Protein AF-A0A5H2YAI8-F1 (afdb_monomer)

pLDDT: mean 75.39, std 23.77, range [29.8, 98.19]

Secondary structure (DSSP, 8-state):
----HHHHHHHHHHHS-------SSGGGS--S------S-----TTTT-----HHHHHHHHHHHHHHHHHHGGGGT--TT-HHHHHHHHHHHHHHHHHHHHHHHHHHHHHT-SS-TTTSSSS----HHHHHHHHHHHHHHH-SSHHHHHHHHHTT---HHHHHHHHHHHHHHHHHHHHHHHHHHT----HHHHHHHHHHTTHHHHHHHHHHHHHHT-----S--------

Foldseek 3Di:
DDDDPVVVVVVVVVVPDDDDDPDDDVPPVPPPDDDDDDDDDDDPPVLQAQDFDPVLLVVLVVVLVCLCVPPCVVVVHDPVDVCSVVLCCVVLSSLSSLLSVLVVLLVVVLVPPDCVVPPPPDDDPDVVVVVVVSQNVCSVPPSCRSVQVVCVVVVQDDPQLVVLSVLSVLLSVLVSVQVVCVVVVHDDDPVSVVSNVVSVVSSSVNSNSSVCSSVVHDPDDPDDDPDDDD

Nearest PDB structures (fold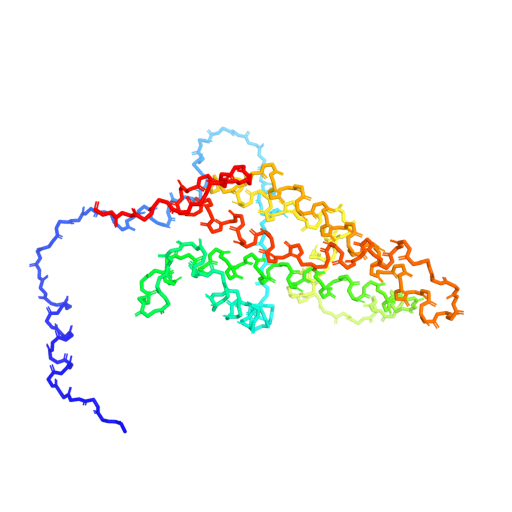seek):
  2ykt-assembly1_A-2  TM=2.648E-01  e=4.110E+00  Homo sapiens
  2h7o-assembly1_A  TM=1.915E-01  e=5.030E+00  Yersinia pseudotuberculosis
  7ux1-assembly1_A  TM=1.751E-01  e=6.156E+00  Escherichia coli K-12

Structure (mmCIF, N/CA/C/O backbone):
data_AF-A0A5H2YAI8-F1
#
_entry.id   AF-A0A5H2YAI8-F1
#
loop_
_atom_site.group_PDB
_atom_site.id
_atom_site.type_symbol
_atom_site.label_atom_id
_atom_site.label_alt_id
_atom_site.label_comp_id
_atom_site.label_asym_id
_atom_site.label_entity_id
_atom_site.label_seq_id
_atom_site.pdbx_PDB_ins_code
_atom_site.Cartn_x
_atom_site.Cartn_y
_atom_site.Cartn_z
_atom_site.occupancy
_atom_site.B_iso_or_equiv
_atom_site.auth_seq_id
_atom_site.auth_comp_id
_atom_site.auth_asym_id
_atom_site.auth_atom_id
_atom_site.pdbx_PDB_model_num
ATOM 1 N N . MET A 1 1 ? -16.520 -32.294 16.374 1.00 39.84 1 MET A N 1
ATOM 2 C CA . MET A 1 1 ? -16.848 -31.066 17.127 1.00 39.84 1 MET A CA 1
ATOM 3 C C . MET A 1 1 ? -18.367 -30.979 17.147 1.00 39.84 1 MET A C 1
ATOM 5 O O . MET A 1 1 ? -18.947 -30.988 16.071 1.00 39.84 1 MET A O 1
ATOM 9 N N . ALA A 1 2 ? -19.008 -31.061 18.314 1.00 39.56 2 ALA A N 1
ATOM 10 C CA . ALA A 1 2 ? -20.468 -31.079 18.427 1.00 39.56 2 ALA A CA 1
ATOM 11 C C . ALA A 1 2 ? -20.909 -29.910 19.311 1.00 39.56 2 ALA A C 1
ATOM 13 O O . ALA A 1 2 ? -20.387 -29.749 20.413 1.00 39.56 2 ALA A O 1
ATOM 14 N N . ILE A 1 3 ? -21.820 -29.085 18.800 1.00 58.94 3 ILE A N 1
ATOM 15 C CA . ILE A 1 3 ? -22.378 -27.938 19.519 1.00 58.94 3 ILE A CA 1
ATOM 16 C C . ILE A 1 3 ? -23.575 -28.442 20.332 1.00 58.94 3 ILE A C 1
ATOM 18 O O . ILE A 1 3 ? -24.439 -29.141 19.808 1.00 58.94 3 ILE A O 1
ATOM 22 N N . SER A 1 4 ? -23.582 -28.132 21.628 1.00 62.62 4 SER A N 1
ATOM 23 C CA . SER A 1 4 ? -24.631 -28.539 22.567 1.00 62.62 4 SER A CA 1
ATOM 24 C C . SER A 1 4 ? -25.921 -27.754 22.325 1.00 62.62 4 SER A C 1
ATOM 26 O O . SER A 1 4 ? -25.877 -26.542 22.124 1.00 62.62 4 SER A O 1
ATOM 28 N N . ALA A 1 5 ? -27.070 -28.427 22.428 1.00 60.44 5 ALA A N 1
ATOM 29 C CA . ALA A 1 5 ? -28.396 -27.814 22.315 1.00 60.44 5 ALA A CA 1
ATOM 30 C C . ALA A 1 5 ? -28.614 -26.657 23.311 1.00 60.44 5 ALA A C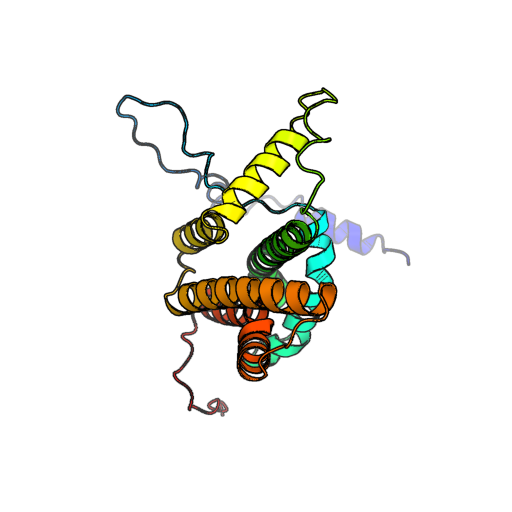 1
ATOM 32 O O . ALA A 1 5 ? -29.328 -25.711 23.000 1.00 60.44 5 ALA A O 1
ATOM 33 N N . ALA A 1 6 ? -27.922 -26.672 24.457 1.00 64.75 6 ALA A N 1
ATOM 34 C CA . ALA A 1 6 ? -27.968 -25.582 25.431 1.00 64.75 6 ALA A CA 1
ATOM 35 C C . ALA A 1 6 ? -27.420 -24.253 24.875 1.00 64.75 6 ALA A C 1
ATOM 37 O O . ALA A 1 6 ? -27.917 -23.190 25.229 1.00 64.75 6 ALA A O 1
ATOM 38 N N . PHE A 1 7 ? -26.437 -24.310 23.968 1.00 69.75 7 PHE A N 1
ATOM 39 C CA . PHE A 1 7 ? -25.869 -23.123 23.322 1.00 69.75 7 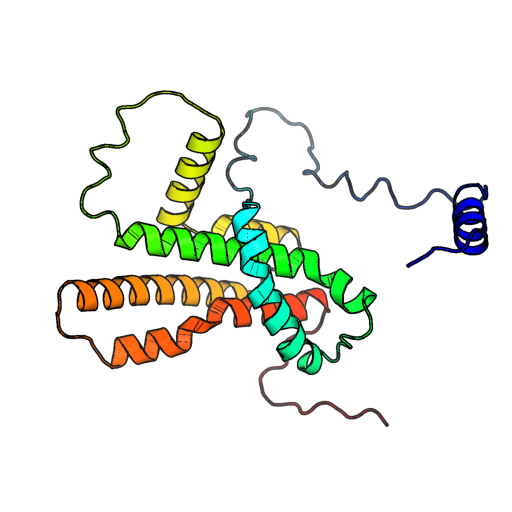PHE A CA 1
ATOM 40 C C . PHE A 1 7 ? -26.841 -22.507 22.301 1.00 69.75 7 PHE A C 1
ATOM 42 O O . PHE A 1 7 ? -26.893 -21.290 22.140 1.00 69.75 7 PHE A O 1
ATOM 49 N N . LEU A 1 8 ? -27.646 -23.341 21.632 1.00 63.88 8 LEU A N 1
ATOM 50 C CA . LEU A 1 8 ? -28.663 -22.884 20.681 1.00 63.88 8 LEU A CA 1
ATOM 51 C C . LEU A 1 8 ? -29.883 -22.281 21.392 1.00 63.88 8 LEU A C 1
ATOM 53 O O . LEU A 1 8 ? -30.410 -21.268 20.936 1.00 63.88 8 LEU A O 1
ATOM 57 N N . ASP A 1 9 ? -30.279 -22.839 22.538 1.00 58.50 9 ASP A N 1
ATOM 58 C CA . ASP A 1 9 ? -31.352 -22.281 23.372 1.00 58.50 9 ASP A CA 1
ATOM 59 C C . ASP A 1 9 ? -30.969 -20.932 23.991 1.00 58.50 9 ASP A C 1
ATOM 61 O O . ASP A 1 9 ? -31.818 -20.052 24.148 1.00 58.50 9 ASP A O 1
ATOM 65 N N . GLU A 1 10 ? -29.690 -20.740 24.323 1.00 61.25 10 GLU A N 1
ATOM 66 C CA . GLU A 1 10 ? -29.191 -19.454 24.799 1.00 61.25 10 GLU A CA 1
ATOM 67 C C . GLU A 1 10 ? -29.251 -18.413 23.680 1.00 61.25 10 GLU A C 1
ATOM 69 O O . GLU A 1 10 ? -29.876 -17.375 23.874 1.00 61.25 10 GLU A O 1
ATOM 74 N N . ALA A 1 11 ? -28.749 -18.728 22.480 1.00 59.75 11 ALA A N 1
ATOM 75 C CA . ALA A 1 11 ? -28.831 -17.852 21.306 1.00 59.75 11 ALA A CA 1
ATOM 76 C C . ALA A 1 11 ? -30.280 -17.506 20.902 1.00 59.75 11 ALA A C 1
ATOM 78 O O . ALA A 1 11 ? -30.560 -16.370 20.518 1.00 59.75 11 ALA A O 1
ATOM 79 N N . SER A 1 12 ? -31.224 -18.444 21.049 1.00 54.75 12 SER A N 1
ATOM 80 C CA . SER A 1 12 ? -32.642 -18.202 20.750 1.00 54.75 12 SER A CA 1
ATOM 81 C C . SER A 1 12 ? -33.304 -17.206 21.709 1.00 54.75 12 SER A C 1
ATOM 83 O O . SER A 1 12 ? -34.270 -16.549 21.317 1.00 54.75 12 SER A O 1
ATOM 85 N N . LYS A 1 13 ? -32.810 -17.066 22.946 1.00 55.06 13 LYS A N 1
ATOM 86 C CA . LYS A 1 13 ? -33.339 -16.087 23.911 1.00 55.06 13 LYS A CA 1
ATOM 87 C C . LYS A 1 13 ? -32.913 -14.655 23.587 1.00 55.06 13 LYS A C 1
ATOM 89 O O . LYS A 1 13 ? -33.677 -13.739 23.869 1.00 55.06 13 LYS A O 1
ATOM 94 N N . TRP A 1 14 ? -31.761 -14.465 22.939 1.00 53.69 14 TRP A N 1
ATOM 95 C CA . TRP A 1 14 ? -31.314 -13.146 22.464 1.00 53.69 14 TRP A CA 1
ATOM 96 C C . TRP A 1 14 ? -32.141 -12.629 21.281 1.00 53.69 14 TRP A C 1
ATOM 98 O O . TRP A 1 14 ? -32.205 -11.424 21.071 1.00 53.69 14 TRP A O 1
ATOM 108 N N . LEU A 1 15 ? -32.789 -13.522 20.525 1.00 50.28 15 LEU A N 1
ATOM 109 C CA . LEU A 1 15 ? -33.583 -13.156 19.348 1.00 50.28 15 LEU A CA 1
ATOM 110 C C . LEU A 1 15 ? -35.044 -12.799 19.668 1.00 50.28 15 LEU A C 1
ATOM 112 O O . LEU A 1 15 ? -35.665 -12.097 18.880 1.00 50.28 15 LEU A O 1
ATOM 116 N N . ASN A 1 16 ? -35.585 -13.246 20.809 1.00 48.34 16 ASN A N 1
ATOM 117 C CA . ASN A 1 16 ? -37.021 -13.142 21.118 1.00 48.34 16 ASN A CA 1
ATOM 118 C C . ASN A 1 16 ? -37.352 -12.298 22.368 1.00 48.34 16 ASN A C 1
ATOM 120 O O . ASN A 1 16 ? -38.470 -12.364 22.875 1.00 48.34 16 ASN A O 1
ATOM 124 N N . GLY A 1 17 ? -36.402 -11.520 22.892 1.00 39.75 17 GLY A N 1
ATOM 125 C CA . GLY A 1 17 ? -36.642 -10.599 24.005 1.00 39.75 17 GLY A CA 1
ATOM 126 C C . GLY A 1 17 ? -37.020 -9.202 23.519 1.00 39.75 17 GLY A C 1
ATOM 127 O O . GLY A 1 17 ? -36.142 -8.409 23.194 1.00 39.75 17 GLY A O 1
ATOM 128 N N . GLU A 1 18 ? -38.318 -8.900 23.487 1.00 47.72 18 GLU A N 1
ATOM 129 C CA . GLU A 1 18 ? -38.847 -7.543 23.320 1.00 47.72 18 GLU A CA 1
ATOM 130 C C . GLU A 1 18 ? -38.349 -6.614 24.439 1.00 47.72 18 GLU A C 1
ATOM 132 O O . GLU A 1 18 ? -38.441 -6.944 25.624 1.00 47.72 18 GLU A O 1
ATOM 137 N N . GLY A 1 19 ? -37.878 -5.424 24.053 1.00 44.25 19 GLY A N 1
ATOM 138 C CA . GLY A 1 19 ? -37.676 -4.298 24.966 1.00 44.25 19 GLY A CA 1
ATOM 139 C C . GLY A 1 19 ? -36.244 -3.781 25.059 1.00 44.25 19 GLY A C 1
ATOM 140 O O . GLY A 1 19 ? -35.666 -3.803 26.139 1.00 44.25 19 GLY A O 1
ATOM 141 N N . TYR A 1 20 ? -35.706 -3.232 23.967 1.00 36.69 20 TYR A N 1
ATOM 142 C CA . TYR A 1 20 ? -34.630 -2.241 24.042 1.00 36.69 20 TYR A CA 1
ATOM 143 C C . TYR A 1 20 ? -34.901 -1.110 23.054 1.00 36.69 20 TYR A C 1
ATOM 145 O O . TYR A 1 20 ? -35.251 -1.347 21.901 1.00 36.69 20 TYR A O 1
ATOM 153 N N . GLU A 1 21 ? -34.805 0.116 23.567 1.00 35.56 21 GLU A N 1
ATOM 154 C CA . GLU A 1 21 ? -35.105 1.360 22.870 1.00 35.56 21 GLU A CA 1
ATOM 155 C C . GLU A 1 21 ? -34.400 1.458 21.515 1.00 35.56 21 GLU A C 1
ATOM 157 O O . GLU A 1 21 ? -33.187 1.295 21.381 1.00 35.56 21 GLU A O 1
ATOM 162 N N . GLU A 1 22 ? -35.205 1.792 20.518 1.00 35.81 22 GLU A N 1
ATOM 163 C CA . GLU A 1 22 ? -34.851 2.050 19.134 1.00 35.81 22 GLU A CA 1
ATOM 164 C C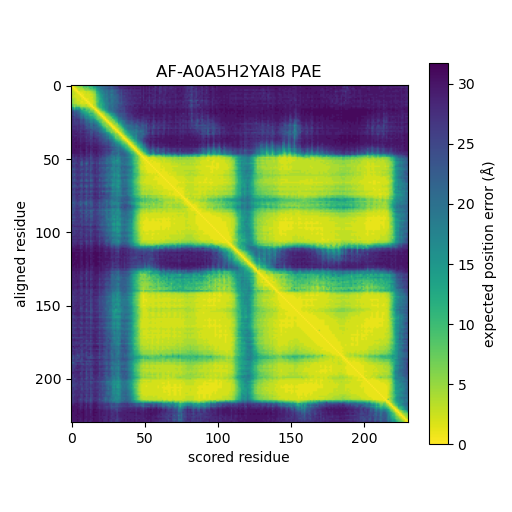 . GLU A 1 22 ? -34.039 3.354 19.037 1.00 35.81 22 GLU A C 1
ATOM 166 O O . GLU A 1 22 ? -34.550 4.428 18.723 1.00 35.81 22 GLU A O 1
ATOM 171 N N . LYS A 1 23 ? -32.745 3.295 19.363 1.00 39.38 23 LYS A N 1
ATOM 172 C CA . LYS A 1 23 ? -31.781 4.331 18.978 1.00 39.38 23 LYS A CA 1
ATOM 173 C C . LYS A 1 23 ? -30.491 3.690 18.495 1.00 39.38 23 LYS A C 1
ATOM 175 O O . LYS A 1 23 ? -29.817 2.990 19.238 1.00 39.38 23 LYS A O 1
ATOM 180 N N . SER A 1 24 ? -30.119 4.061 17.269 1.00 40.00 24 SER A N 1
ATOM 181 C CA . SER A 1 24 ? -28.821 3.821 16.629 1.00 40.00 24 SER A CA 1
ATOM 182 C C . SER A 1 24 ? -28.644 2.493 15.882 1.00 40.00 24 SER A C 1
ATOM 184 O O . SER A 1 24 ? -27.706 1.752 16.160 1.00 40.00 24 SER A O 1
ATOM 186 N N . VAL A 1 25 ? -29.447 2.254 14.838 1.00 35.03 25 VAL A N 1
ATOM 187 C CA . VAL A 1 25 ? -28.995 1.419 13.698 1.00 35.03 25 VAL A CA 1
ATOM 188 C C . VAL A 1 25 ? -29.317 2.043 12.326 1.00 35.03 25 VAL A C 1
ATOM 190 O O . VAL A 1 25 ? -28.679 1.697 11.338 1.00 35.03 25 VAL A O 1
ATOM 193 N N . GLU A 1 26 ? -30.176 3.065 12.234 1.00 29.80 26 GLU A N 1
ATOM 194 C CA . GLU A 1 26 ? -30.448 3.738 10.946 1.00 29.80 26 GLU A CA 1
ATOM 195 C C . GLU A 1 26 ? -29.330 4.680 10.451 1.00 29.80 26 GLU A C 1
ATOM 197 O O . GLU A 1 26 ? -29.275 4.998 9.267 1.00 29.80 26 GLU A O 1
ATOM 202 N N . ASN A 1 27 ? -28.366 5.061 11.297 1.00 32.56 27 ASN A N 1
ATOM 203 C CA . ASN A 1 27 ? -27.312 6.016 10.916 1.00 32.56 27 ASN A CA 1
ATOM 204 C C . ASN A 1 27 ? -26.075 5.398 10.235 1.00 32.56 27 ASN A C 1
ATOM 206 O O . ASN A 1 27 ? -25.201 6.140 9.795 1.00 32.56 27 ASN A O 1
ATOM 210 N N . ALA A 1 28 ? -25.969 4.069 10.125 1.00 36.34 28 ALA A N 1
ATOM 211 C CA . ALA A 1 28 ? -24.793 3.425 9.518 1.00 36.34 28 ALA A CA 1
ATOM 212 C C . ALA A 1 28 ? -24.922 3.193 7.999 1.00 36.34 28 ALA A C 1
ATOM 214 O O . ALA A 1 28 ? -23.931 2.905 7.335 1.00 36.34 28 ALA A O 1
ATOM 215 N N . LEU A 1 29 ? -26.126 3.348 7.437 1.00 36.09 29 LEU A N 1
ATOM 216 C CA . LEU A 1 29 ? -26.394 3.199 5.998 1.00 36.09 29 LEU A CA 1
ATOM 217 C C . LEU A 1 29 ? -26.760 4.529 5.319 1.00 36.09 29 LEU A C 1
ATOM 219 O O . LEU A 1 29 ? -27.025 4.563 4.120 1.00 36.09 29 LEU A O 1
ATOM 223 N N . GLN A 1 30 ? -26.736 5.632 6.070 1.00 32.88 30 GLN A N 1
ATOM 224 C CA . GLN A 1 30 ? -27.163 6.952 5.616 1.00 32.88 30 GLN A CA 1
ATOM 225 C C . GLN A 1 30 ? -26.044 7.987 5.793 1.00 32.88 30 GLN A C 1
ATOM 227 O O . GLN A 1 30 ? -26.228 9.048 6.376 1.00 32.88 30 GLN A O 1
ATOM 232 N N . LEU A 1 31 ? -24.854 7.666 5.281 1.00 36.38 31 LEU A N 1
ATOM 233 C CA . LEU A 1 31 ? -23.797 8.653 5.040 1.00 36.38 31 LEU A CA 1
ATOM 234 C C . LEU A 1 31 ? -23.282 8.572 3.595 1.00 36.38 31 LEU A C 1
ATOM 236 O O . LEU A 1 31 ? -22.102 8.751 3.319 1.00 36.38 31 LEU A O 1
ATOM 240 N N . ALA A 1 32 ? -24.184 8.304 2.651 1.00 39.72 32 ALA A N 1
ATOM 241 C CA . ALA A 1 32 ? -23.994 8.767 1.286 1.00 39.72 32 ALA A CA 1
ATOM 242 C C . ALA A 1 32 ? -24.351 10.259 1.277 1.00 39.72 32 ALA A C 1
ATOM 244 O O . ALA A 1 32 ? -25.481 10.610 1.607 1.00 39.72 32 ALA A O 1
ATOM 245 N N . CYS A 1 33 ? -23.357 11.104 0.994 1.00 34.59 33 CYS A N 1
ATOM 246 C CA . CYS A 1 33 ? -23.421 12.547 0.745 1.00 34.59 33 CYS A CA 1
ATOM 247 C C . CYS A 1 33 ? -24.799 13.209 0.947 1.00 34.59 33 CYS A C 1
ATOM 249 O O . CYS A 1 33 ? -25.701 13.064 0.122 1.00 34.59 33 CYS A O 1
ATOM 251 N N . SER A 1 34 ? -24.940 14.000 2.014 1.00 32.72 34 SER A N 1
ATOM 252 C CA . SER A 1 34 ? -26.116 14.841 2.250 1.00 32.72 34 SER A CA 1
ATOM 253 C C . SER A 1 34 ? -26.340 15.815 1.086 1.00 32.72 34 SER A C 1
ATOM 255 O O . SER A 1 34 ? -25.720 16.875 1.017 1.00 32.72 34 SER A O 1
ATOM 257 N N . ASN A 1 35 ? -27.253 15.469 0.179 1.00 33.62 35 ASN A N 1
ATOM 258 C CA . ASN A 1 35 ? -27.696 16.334 -0.908 1.00 33.62 35 ASN A CA 1
ATOM 259 C C . ASN A 1 35 ? -28.678 17.392 -0.380 1.00 33.62 35 ASN A C 1
ATOM 261 O O . ASN A 1 35 ? -29.763 17.061 0.100 1.00 33.62 35 ASN A O 1
ATOM 265 N N . LYS A 1 36 ? -2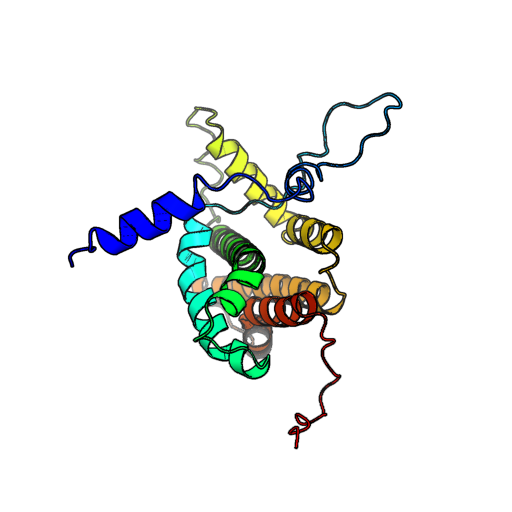8.344 18.675 -0.550 1.00 34.03 36 LYS A N 1
ATOM 266 C CA . LYS A 1 36 ? -29.354 19.720 -0.785 1.00 34.03 36 LYS A CA 1
ATOM 267 C C . LYS A 1 36 ? -29.560 19.837 -2.301 1.00 34.03 36 LYS A C 1
ATOM 269 O O . LYS A 1 36 ? -28.561 19.863 -3.016 1.00 34.03 36 LYS A O 1
ATOM 274 N N . PRO A 1 37 ? -30.803 19.904 -2.811 1.00 38.56 37 PRO A N 1
ATOM 275 C CA . PRO A 1 37 ? -31.041 19.912 -4.243 1.00 38.56 37 PRO A CA 1
ATOM 276 C C . PRO A 1 37 ? -31.069 21.351 -4.753 1.00 38.56 37 PRO A C 1
ATOM 278 O O . PRO A 1 37 ? -32.059 22.048 -4.561 1.00 38.56 37 PRO A O 1
ATOM 281 N N . GLU A 1 38 ? -30.021 21.776 -5.452 1.00 33.28 38 GLU A N 1
ATOM 282 C CA . GLU A 1 38 ? -30.139 22.834 -6.456 1.00 33.28 38 GLU A CA 1
ATOM 283 C C . GLU A 1 38 ? -29.414 22.402 -7.738 1.00 33.28 38 GLU A C 1
ATOM 285 O O . GLU A 1 38 ? -28.388 21.729 -7.721 1.00 33.28 38 GLU A O 1
ATOM 290 N N . SER A 1 39 ? -30.074 22.695 -8.851 1.00 40.69 39 SER A N 1
ATOM 291 C CA . SER A 1 39 ? -29.947 22.115 -10.187 1.00 40.69 39 SER A CA 1
ATOM 292 C C . SER A 1 39 ? -28.541 21.979 -10.795 1.00 40.69 39 SER A C 1
ATOM 294 O O . SER A 1 39 ? -27.728 22.895 -10.724 1.00 40.69 39 SER A O 1
ATOM 296 N N . SER A 1 40 ? -28.418 20.930 -11.622 1.00 37.22 40 SER A N 1
ATOM 297 C CA . SER A 1 40 ? -27.519 20.747 -12.781 1.00 37.22 40 SER A CA 1
ATOM 298 C C . SER A 1 40 ? -26.118 20.154 -12.552 1.00 37.22 40 SER A C 1
ATOM 300 O O . SER A 1 40 ? -25.112 20.846 -12.489 1.00 37.22 40 SER A O 1
ATOM 302 N N . SER A 1 41 ? -26.043 18.821 -12.529 1.00 35.25 41 SER A N 1
ATOM 303 C CA . SER A 1 41 ? -25.240 17.982 -13.446 1.00 35.25 41 SER A CA 1
ATOM 304 C C . SER A 1 41 ? -25.270 16.542 -12.928 1.00 35.25 41 SER A C 1
ATOM 306 O O . SER A 1 41 ? -24.925 16.266 -11.784 1.00 35.25 41 SER A O 1
ATOM 308 N N . LEU A 1 42 ? -25.778 15.625 -13.749 1.00 38.69 42 LEU A N 1
ATOM 309 C CA . LEU A 1 42 ? -25.736 14.198 -13.459 1.00 38.69 42 LEU A CA 1
ATOM 310 C C . LEU A 1 42 ? -24.283 13.716 -13.579 1.00 38.69 42 LEU A C 1
ATOM 312 O O . LEU A 1 42 ? -23.706 13.783 -14.657 1.00 38.69 42 LEU A O 1
ATOM 316 N N . ASP A 1 43 ? -23.779 13.215 -12.452 1.00 42.97 43 ASP A N 1
ATOM 317 C CA . ASP A 1 43 ? -22.975 11.993 -12.343 1.00 42.97 43 ASP A CA 1
ATOM 318 C C . ASP A 1 43 ? -21.502 12.027 -12.802 1.00 42.97 43 ASP A C 1
ATOM 320 O O . ASP A 1 43 ? -21.152 11.468 -13.831 1.00 42.97 43 ASP A O 1
ATOM 324 N N . ASN A 1 44 ? -20.631 12.605 -11.959 1.00 37.41 44 ASN A N 1
ATOM 325 C CA . ASN A 1 44 ? -19.186 12.299 -11.905 1.00 37.41 44 ASN A CA 1
ATOM 326 C C . ASN A 1 44 ? -18.717 11.879 -10.488 1.00 37.41 44 ASN A C 1
ATOM 328 O O . ASN A 1 44 ? -17.539 11.611 -10.268 1.00 37.41 44 ASN A O 1
ATOM 332 N N . SER A 1 45 ? -19.604 11.801 -9.485 1.00 44.66 45 SER A N 1
ATOM 333 C CA . SER A 1 45 ? -19.198 11.493 -8.097 1.00 44.66 45 SER A CA 1
ATOM 334 C C . SER A 1 45 ? -18.815 10.024 -7.877 1.00 44.66 45 SER A C 1
ATOM 336 O O . SER A 1 45 ? -18.254 9.682 -6.840 1.00 44.66 45 SER A O 1
ATOM 338 N N . SER A 1 46 ? -19.111 9.148 -8.841 1.00 47.16 46 SER A N 1
ATOM 339 C CA . SER A 1 46 ? -18.693 7.740 -8.841 1.00 47.16 46 SER A CA 1
ATOM 340 C C . SER A 1 46 ? -17.225 7.552 -9.263 1.00 47.16 46 SER A C 1
ATOM 342 O O . SER A 1 46 ? -16.650 6.482 -9.041 1.00 47.16 46 SER A O 1
ATOM 344 N N . GLU A 1 47 ? -16.588 8.557 -9.876 1.00 52.41 47 GLU A N 1
ATOM 345 C CA . GLU A 1 47 ? -15.318 8.378 -10.597 1.00 52.41 47 GLU A CA 1
ATOM 346 C C . GLU A 1 47 ? -14.078 8.211 -9.694 1.00 52.41 47 GLU A C 1
ATOM 348 O O . GLU A 1 47 ? -13.099 7.593 -10.118 1.00 52.41 47 GLU A O 1
ATOM 353 N N . GLU A 1 48 ? -14.140 8.601 -8.417 1.00 65.88 48 GLU A N 1
ATOM 354 C CA . GLU A 1 48 ? -12.979 8.607 -7.502 1.00 65.88 48 GLU A CA 1
ATOM 355 C C . GLU A 1 48 ? -13.106 7.671 -6.288 1.00 65.88 48 GLU A C 1
ATOM 357 O O . GLU A 1 48 ? -12.394 7.820 -5.297 1.00 65.88 48 GLU A O 1
ATOM 362 N N . MET A 1 49 ? -13.991 6.673 -6.336 1.00 80.25 49 MET A N 1
ATOM 363 C CA . MET A 1 49 ? -14.109 5.717 -5.233 1.00 80.25 49 MET A CA 1
ATOM 364 C C . MET A 1 49 ? -12.911 4.753 -5.199 1.00 80.25 49 MET A C 1
ATOM 366 O O . MET A 1 49 ? -12.583 4.110 -6.199 1.00 80.25 49 MET A O 1
ATOM 370 N N . ALA A 1 50 ? -12.274 4.617 -4.032 1.00 87.38 50 ALA A N 1
ATOM 371 C CA . ALA A 1 50 ? -11.272 3.581 -3.803 1.00 87.38 50 ALA A CA 1
ATOM 372 C C . ALA A 1 50 ? -11.931 2.194 -3.877 1.00 87.38 50 ALA A C 1
ATOM 374 O O . ALA A 1 50 ? -12.908 1.922 -3.182 1.00 87.38 50 ALA A O 1
ATOM 375 N N . MET A 1 51 ? -11.388 1.311 -4.717 1.00 90.06 51 MET A N 1
ATOM 376 C CA . MET A 1 51 ? -11.906 -0.041 -4.922 1.00 90.06 51 MET A CA 1
ATOM 377 C C . MET A 1 51 ? -10.804 -1.077 -4.742 1.00 90.06 51 MET A C 1
ATOM 379 O O . MET A 1 51 ? -9.681 -0.903 -5.218 1.00 90.06 51 MET A O 1
ATOM 383 N N . VAL A 1 52 ? -11.160 -2.191 -4.109 1.00 91.56 52 VAL A N 1
ATOM 384 C CA . VAL A 1 52 ? -10.256 -3.307 -3.841 1.00 91.56 52 VAL A CA 1
ATOM 385 C C . VAL A 1 52 ? -10.879 -4.591 -4.376 1.00 91.56 52 VAL A C 1
ATOM 387 O O . VAL A 1 52 ? -12.017 -4.925 -4.050 1.00 91.56 52 VAL A O 1
ATOM 390 N N . GLY A 1 53 ? -10.133 -5.322 -5.202 1.00 91.50 53 GLY A N 1
ATOM 391 C CA . GLY A 1 53 ? -10.533 -6.649 -5.659 1.00 91.50 53 GLY A CA 1
ATOM 392 C C . GLY A 1 53 ? -10.375 -7.720 -4.574 1.00 91.50 53 GLY A C 1
ATOM 393 O O . GLY A 1 53 ? -9.457 -7.669 -3.759 1.00 91.50 53 GLY A O 1
ATOM 394 N N . LEU A 1 54 ? -11.221 -8.753 -4.616 1.00 92.94 54 LEU A N 1
ATOM 395 C CA . LEU A 1 54 ? -11.187 -9.860 -3.650 1.00 92.94 54 LEU A CA 1
ATOM 396 C C . LEU A 1 54 ? -9.817 -10.561 -3.576 1.00 92.94 54 LEU A C 1
ATOM 398 O O . LEU A 1 54 ? -9.360 -10.893 -2.487 1.00 92.94 54 LEU A O 1
ATOM 402 N N . ASP A 1 55 ? -9.149 -10.761 -4.716 1.00 92.19 55 ASP A N 1
ATOM 403 C CA . ASP A 1 55 ? -7.800 -11.348 -4.762 1.00 92.19 55 ASP A CA 1
ATOM 404 C C . ASP A 1 55 ? -6.792 -10.487 -3.989 1.00 92.19 55 ASP A C 1
ATOM 406 O O . ASP A 1 55 ? -6.009 -11.016 -3.207 1.00 92.19 55 ASP A O 1
ATOM 410 N N . ALA A 1 56 ? -6.865 -9.158 -4.122 1.00 94.00 56 ALA A N 1
ATOM 411 C CA . ALA A 1 56 ? -5.998 -8.256 -3.372 1.00 94.00 56 ALA A CA 1
ATOM 412 C C . ALA A 1 56 ? -6.253 -8.359 -1.860 1.00 94.00 56 ALA A C 1
ATOM 414 O O . ALA A 1 56 ? -5.299 -8.448 -1.092 1.00 94.00 56 ALA A O 1
ATOM 415 N N . MET A 1 57 ? -7.520 -8.470 -1.441 1.00 95.25 57 MET A N 1
ATOM 416 C CA . MET A 1 57 ? -7.864 -8.706 -0.033 1.00 95.25 57 MET A CA 1
ATOM 417 C C . MET A 1 57 ? -7.304 -10.017 0.509 1.00 95.25 57 MET A C 1
ATOM 419 O O . MET A 1 57 ? -6.725 -10.060 1.591 1.00 95.25 57 MET A O 1
ATOM 423 N N . GLN A 1 58 ? -7.460 -11.103 -0.244 1.00 95.06 58 GLN A N 1
ATOM 424 C CA . GLN A 1 58 ? -6.986 -12.416 0.187 1.00 95.06 58 GLN A CA 1
ATOM 425 C C . GLN A 1 58 ? -5.461 -12.472 0.294 1.00 95.06 58 GLN A C 1
ATOM 427 O O . GLN A 1 58 ? -4.937 -13.145 1.182 1.00 95.06 58 GLN A O 1
ATOM 432 N N . ARG A 1 59 ? -4.755 -11.769 -0.594 1.00 93.38 59 ARG A N 1
ATOM 433 C CA . ARG A 1 59 ? -3.290 -11.702 -0.605 1.00 93.38 59 ARG A CA 1
ATOM 434 C C . ARG A 1 59 ? -2.735 -10.814 0.504 1.00 93.38 59 ARG A C 1
ATOM 436 O O . ARG A 1 59 ? -1.766 -11.209 1.142 1.00 93.38 59 ARG A O 1
ATOM 443 N N . ALA A 1 60 ? -3.397 -9.697 0.787 1.00 94.88 60 ALA A N 1
ATOM 444 C CA . ALA A 1 60 ? -3.069 -8.798 1.891 1.00 94.88 60 ALA A CA 1
ATOM 445 C C . ALA A 1 60 ? -3.115 -9.470 3.276 1.00 94.88 60 ALA A C 1
ATOM 447 O O . ALA A 1 60 ? -2.484 -8.991 4.215 1.00 94.88 60 ALA A O 1
ATOM 448 N N . ASN A 1 61 ? -3.830 -10.593 3.427 1.00 94.25 61 ASN A N 1
ATOM 449 C CA . ASN A 1 61 ? -3.995 -11.270 4.716 1.00 94.25 61 ASN A CA 1
ATOM 450 C C . ASN A 1 61 ? -2.673 -11.636 5.400 1.00 94.25 61 ASN A C 1
ATOM 452 O O . A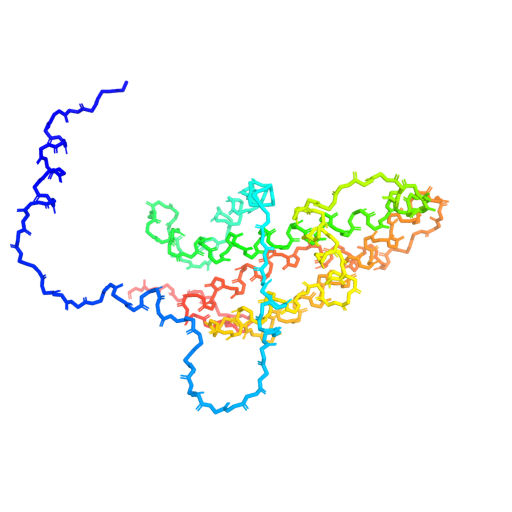SN A 1 61 ? -2.588 -11.504 6.618 1.00 94.25 61 ASN A O 1
ATOM 456 N N . SER A 1 62 ? -1.651 -12.080 4.659 1.00 93.19 62 SER A N 1
ATOM 457 C CA . SER A 1 62 ? -0.365 -12.431 5.279 1.00 93.19 62 SER A CA 1
ATOM 458 C C . SER A 1 62 ? 0.352 -11.205 5.839 1.00 93.19 62 SER A C 1
ATOM 460 O O . SER A 1 62 ? 0.890 -11.272 6.941 1.00 93.19 62 SER A O 1
ATOM 462 N N . THR A 1 63 ? 0.320 -10.084 5.109 1.00 94.62 63 THR A N 1
ATOM 463 C CA . THR A 1 63 ? 0.887 -8.810 5.570 1.00 94.62 63 THR A CA 1
ATOM 464 C C . THR A 1 63 ? 0.121 -8.296 6.782 1.00 94.62 63 THR A C 1
ATOM 466 O O . THR A 1 63 ? 0.723 -7.917 7.781 1.00 94.62 63 THR A O 1
ATOM 469 N N . LEU A 1 64 ? -1.213 -8.352 6.745 1.00 94.62 64 LEU A N 1
ATOM 470 C CA . LEU A 1 64 ? -2.062 -7.945 7.866 1.00 94.62 64 LEU A CA 1
ATOM 471 C C . LEU A 1 64 ? -1.822 -8.794 9.111 1.00 94.62 64 LEU A C 1
ATOM 473 O O . LEU A 1 64 ? -1.752 -8.256 10.212 1.00 94.62 64 LEU A O 1
ATOM 477 N N . GLU A 1 65 ? -1.689 -10.110 8.954 1.00 94.06 65 GLU A N 1
ATOM 478 C CA . GLU A 1 65 ? -1.393 -11.009 10.065 1.00 94.06 65 GLU A CA 1
ATOM 479 C C . GLU A 1 65 ? -0.047 -10.666 10.710 1.00 94.06 65 GLU A C 1
ATOM 481 O O . GLU A 1 65 ? 0.031 -10.551 11.938 1.00 94.06 65 GLU A O 1
ATOM 486 N N . ASP A 1 66 ? 0.997 -10.473 9.901 1.00 95.00 66 ASP A N 1
ATOM 487 C CA . ASP A 1 66 ? 2.314 -10.072 10.397 1.00 95.00 66 ASP A CA 1
ATOM 488 C C . ASP A 1 66 ? 2.276 -8.688 11.058 1.00 95.00 66 ASP A C 1
ATOM 490 O O . ASP A 1 66 ? 2.789 -8.514 12.167 1.00 95.00 66 ASP A O 1
ATOM 494 N N . PHE A 1 67 ? 1.585 -7.724 10.448 1.00 95.25 67 PHE A N 1
ATOM 495 C CA . PHE A 1 67 ? 1.381 -6.399 11.021 1.00 95.25 67 PHE A CA 1
ATOM 496 C C . PHE A 1 67 ? 0.686 -6.483 12.384 1.00 95.25 67 PHE A C 1
ATOM 498 O O . PHE A 1 67 ? 1.175 -5.918 13.362 1.00 95.25 67 PHE A O 1
ATOM 505 N N . CYS A 1 68 ? -0.411 -7.233 12.499 1.00 92.12 68 CYS A N 1
ATOM 506 C CA . CYS A 1 68 ? -1.110 -7.418 13.769 1.00 92.12 68 CYS A CA 1
ATOM 507 C C . CYS A 1 68 ? -0.214 -8.075 14.826 1.00 92.12 68 CYS A C 1
ATOM 509 O O . CYS A 1 68 ? -0.214 -7.639 15.975 1.00 92.12 68 CYS A O 1
ATOM 511 N N . ARG A 1 69 ? 0.574 -9.093 14.464 1.00 90.88 69 ARG A N 1
ATOM 512 C CA . ARG A 1 69 ? 1.484 -9.768 15.407 1.00 90.88 69 ARG A CA 1
ATOM 513 C C . ARG A 1 69 ? 2.618 -8.861 15.876 1.00 90.88 69 ARG A C 1
ATOM 515 O O . ARG A 1 69 ? 2.973 -8.901 17.052 1.00 90.88 69 ARG A O 1
ATOM 522 N N . SER A 1 70 ? 3.167 -8.056 14.973 1.00 92.19 70 SER A N 1
ATOM 523 C CA . SER A 1 70 ? 4.385 -7.281 15.214 1.00 92.19 70 SER A CA 1
ATOM 524 C C . SER A 1 70 ? 4.104 -5.876 15.755 1.00 92.19 70 SER A C 1
ATOM 526 O O . SER A 1 70 ? 4.846 -5.395 16.608 1.00 92.19 70 SER A O 1
ATOM 528 N N . TYR A 1 71 ? 3.032 -5.211 15.311 1.00 93.56 71 TYR A N 1
ATOM 529 C CA . TYR A 1 71 ? 2.768 -3.806 15.641 1.00 93.56 71 TYR A CA 1
ATOM 530 C C . TYR A 1 71 ? 1.801 -3.606 16.803 1.00 93.56 71 TYR A C 1
ATOM 532 O O . TYR A 1 71 ? 1.969 -2.650 17.557 1.00 93.56 71 TYR A O 1
ATOM 540 N N . PHE A 1 72 ? 0.836 -4.501 17.031 1.00 92.31 72 PHE A N 1
ATOM 541 C CA . PHE A 1 72 ? -0.183 -4.281 18.070 1.00 92.31 72 PHE A CA 1
ATOM 542 C C . PHE A 1 72 ? 0.418 -4.126 19.470 1.00 92.31 72 PHE A C 1
ATOM 544 O O . PHE A 1 72 ? -0.045 -3.294 20.251 1.00 92.31 72 PHE A O 1
ATOM 551 N N . MET A 1 73 ? 1.512 -4.836 19.759 1.00 91.19 73 MET A N 1
ATOM 552 C CA . MET A 1 73 ? 2.235 -4.689 21.024 1.00 91.19 73 MET A CA 1
ATOM 553 C C . MET A 1 73 ? 2.775 -3.267 21.254 1.00 91.19 73 MET A C 1
ATOM 555 O O . MET A 1 73 ? 2.783 -2.798 22.391 1.00 91.19 73 MET A O 1
ATOM 559 N N . PHE A 1 74 ? 3.179 -2.550 20.199 1.00 90.94 74 PHE A N 1
ATOM 560 C CA . PHE A 1 74 ? 3.653 -1.162 20.298 1.00 90.94 74 PHE A CA 1
ATOM 561 C C . PHE A 1 74 ? 2.510 -0.156 20.460 1.00 90.94 74 PHE A C 1
ATOM 563 O O . PHE A 1 74 ? 2.730 0.951 20.944 1.00 90.94 74 PHE A O 1
ATOM 570 N N . HIS A 1 75 ? 1.290 -0.569 20.122 1.00 90.94 75 HIS A N 1
ATOM 571 C CA . HIS A 1 75 ? 0.054 0.188 20.324 1.00 90.94 75 HIS A CA 1
ATOM 572 C C . HIS A 1 75 ? -0.656 -0.173 21.636 1.00 90.94 75 HIS A C 1
ATOM 574 O O . HIS A 1 75 ? -1.797 0.223 21.852 1.00 90.94 75 HIS A O 1
ATOM 580 N N . GLY A 1 76 ? -0.022 -0.962 22.514 1.00 88.69 76 GLY A N 1
ATOM 581 C CA . GLY A 1 76 ? -0.640 -1.414 23.766 1.00 88.69 76 GLY A CA 1
ATOM 582 C C . GLY A 1 76 ? -1.887 -2.280 23.556 1.00 88.69 76 GLY A C 1
ATOM 583 O O . GLY A 1 76 ? -2.714 -2.410 24.460 1.00 88.69 76 GLY A O 1
ATOM 584 N N . MET A 1 77 ? -2.043 -2.852 22.362 1.00 89.25 77 MET A N 1
ATOM 585 C CA . MET A 1 77 ? -3.167 -3.704 22.007 1.00 89.25 77 MET A CA 1
ATOM 586 C C . MET A 1 77 ? -2.866 -5.160 22.359 1.00 89.25 77 MET A C 1
ATOM 588 O O . MET A 1 77 ? -1.751 -5.649 22.187 1.00 89.25 77 MET A O 1
ATOM 592 N N . ASP A 1 78 ? -3.892 -5.866 22.826 1.00 85.06 78 ASP A N 1
ATOM 593 C CA . ASP A 1 78 ? -3.809 -7.283 23.164 1.00 85.06 78 ASP A CA 1
ATOM 594 C C . ASP A 1 78 ? -4.415 -8.124 22.038 1.00 85.06 78 ASP A C 1
ATOM 596 O O . ASP A 1 78 ? -5.620 -8.065 21.786 1.00 85.06 78 ASP A O 1
ATOM 600 N N . ILE A 1 79 ? -3.582 -8.929 21.375 1.00 80.88 79 ILE A N 1
ATOM 601 C CA . ILE A 1 79 ? -4.011 -9.814 20.284 1.00 80.88 79 ILE A CA 1
ATOM 602 C C . ILE A 1 79 ? -4.982 -10.907 20.755 1.00 80.88 79 ILE A C 1
ATOM 604 O O . ILE A 1 79 ? -5.750 -11.439 19.958 1.00 80.88 79 ILE A O 1
ATOM 608 N N . ASN A 1 80 ? -5.001 -11.209 22.057 1.00 85.12 80 ASN A N 1
ATOM 609 C CA . ASN A 1 80 ? -5.922 -12.182 22.643 1.00 85.12 80 ASN A CA 1
ATOM 610 C C . ASN A 1 80 ? -7.316 -11.595 22.906 1.00 85.12 80 ASN A C 1
ATOM 612 O O . ASN A 1 80 ? -8.189 -12.309 23.400 1.00 85.12 80 ASN A O 1
ATOM 616 N N . LYS A 1 81 ? -7.540 -10.311 22.588 1.00 87.19 81 LYS A N 1
ATOM 617 C CA . LYS A 1 81 ? -8.845 -9.643 22.661 1.00 87.19 81 LYS A CA 1
ATOM 618 C C . LYS A 1 81 ? -9.374 -9.402 21.248 1.00 87.19 81 LYS A C 1
ATOM 620 O O . LYS A 1 81 ? -9.050 -8.376 20.645 1.00 87.19 81 LYS A O 1
ATOM 625 N N . PRO A 1 82 ? -10.220 -10.302 20.714 1.00 84.62 82 PRO A N 1
ATOM 626 C CA . PRO A 1 82 ? -10.717 -10.197 19.346 1.00 84.62 82 PRO A CA 1
ATOM 627 C C . PRO A 1 82 ? -11.367 -8.845 19.048 1.00 84.62 82 PRO A C 1
ATOM 629 O O . PRO A 1 82 ? -11.179 -8.310 17.962 1.00 84.62 82 PRO A O 1
ATOM 632 N N . GLN A 1 83 ? -12.073 -8.248 20.013 1.00 85.31 83 GLN A N 1
ATOM 633 C CA . GLN A 1 83 ? -12.731 -6.951 19.837 1.00 85.31 83 GLN A CA 1
ATOM 634 C C . GLN A 1 83 ? -11.738 -5.850 19.444 1.00 85.31 83 GLN A C 1
ATOM 636 O O . GLN A 1 83 ? -12.015 -5.082 18.529 1.00 85.31 83 GLN A O 1
ATOM 641 N N . SER A 1 84 ? -10.565 -5.808 20.086 1.00 77.88 84 SER A N 1
ATOM 642 C CA . SER A 1 84 ? -9.519 -4.827 19.776 1.00 77.88 84 SER A CA 1
ATOM 643 C C . SER A 1 84 ? -8.928 -5.039 18.382 1.00 77.88 84 SER A C 1
ATOM 645 O O . SER A 1 84 ? -8.564 -4.074 17.720 1.00 77.88 84 SER A O 1
ATOM 647 N N . VAL A 1 85 ? -8.865 -6.289 17.916 1.00 82.50 85 VAL A N 1
ATOM 648 C CA . VAL A 1 85 ? -8.405 -6.621 16.562 1.00 82.50 85 VAL A CA 1
ATOM 649 C C . VAL A 1 85 ? -9.447 -6.190 15.529 1.00 82.50 85 VAL A C 1
ATOM 651 O O . VAL A 1 85 ? -9.150 -5.405 14.630 1.00 82.50 85 VAL A O 1
ATOM 654 N N . PHE A 1 86 ? -10.687 -6.657 15.679 1.00 90.12 86 PHE A N 1
ATOM 655 C CA . PHE A 1 86 ? -11.755 -6.448 14.700 1.00 90.12 86 PHE A CA 1
ATOM 656 C C . PHE A 1 86 ? -12.257 -5.003 14.625 1.00 90.12 86 PHE A C 1
ATOM 658 O O . PHE A 1 86 ? -12.834 -4.632 13.608 1.00 90.12 86 PHE A O 1
ATOM 665 N N . GLN A 1 87 ? -12.011 -4.175 15.644 1.00 90.69 87 GLN A N 1
ATOM 666 C CA . GLN A 1 87 ? -12.367 -2.755 15.614 1.00 90.69 87 GLN A CA 1
ATOM 667 C C . GLN A 1 87 ? -11.644 -1.990 14.494 1.00 90.69 87 GLN A C 1
ATOM 669 O O . GLN A 1 87 ? -12.247 -1.143 13.841 1.00 90.69 87 GLN A O 1
ATOM 674 N N . TYR A 1 88 ? -10.361 -2.282 14.269 1.00 92.38 88 TYR A N 1
ATOM 675 C CA . TYR A 1 88 ? -9.518 -1.535 13.325 1.00 92.38 88 TYR A CA 1
ATOM 676 C C . TYR A 1 88 ? -9.229 -2.308 12.039 1.00 92.38 88 TYR A C 1
ATOM 678 O O . TYR A 1 88 ? -8.874 -1.713 11.019 1.00 92.38 88 TYR A O 1
ATOM 686 N N . LEU A 1 89 ? -9.417 -3.631 12.075 1.00 92.75 89 LEU A N 1
ATOM 687 C CA . LEU A 1 89 ? -9.131 -4.526 10.962 1.00 92.75 89 LEU A CA 1
ATOM 688 C C . LEU A 1 89 ? -9.793 -4.116 9.635 1.00 92.75 89 LEU A C 1
ATOM 690 O O . LEU A 1 89 ? -9.101 -4.223 8.630 1.00 92.75 89 LEU A O 1
ATOM 694 N N . PRO A 1 90 ? -11.047 -3.619 9.563 1.00 94.25 90 PRO A N 1
ATOM 695 C CA . PRO A 1 90 ? -11.647 -3.246 8.280 1.00 94.25 90 PRO A CA 1
ATOM 696 C C . PRO A 1 90 ? -10.866 -2.158 7.535 1.00 94.25 90 PRO A C 1
ATOM 698 O O . PRO A 1 90 ? -10.603 -2.300 6.344 1.00 94.25 90 PRO A O 1
ATOM 701 N N . VAL A 1 91 ? -10.445 -1.101 8.238 1.00 95.81 91 VAL A N 1
ATOM 702 C CA . VAL A 1 91 ? -9.707 0.022 7.634 1.00 95.81 91 VAL A CA 1
ATOM 703 C C . VAL A 1 91 ? -8.287 -0.400 7.268 1.00 95.81 91 VAL A C 1
ATOM 705 O O . VAL A 1 91 ? -7.825 -0.112 6.163 1.00 95.81 91 VAL A O 1
ATOM 708 N N . LEU A 1 92 ? -7.608 -1.116 8.173 1.00 96.69 92 LEU A N 1
ATOM 709 C CA . LEU A 1 92 ? -6.264 -1.643 7.921 1.00 96.69 92 LEU A CA 1
ATOM 710 C C . LEU A 1 92 ? -6.267 -2.619 6.740 1.00 96.69 92 LEU A C 1
ATOM 712 O O . LEU A 1 92 ? -5.456 -2.484 5.829 1.00 96.69 92 LEU A O 1
ATOM 716 N N . SER A 1 93 ? -7.220 -3.554 6.723 1.00 96.88 93 SER A N 1
ATOM 717 C CA . SER A 1 93 ? -7.365 -4.546 5.663 1.00 96.88 93 SER A CA 1
ATOM 718 C C . SER A 1 93 ? -7.660 -3.894 4.327 1.00 96.88 93 SER A C 1
ATOM 720 O O . SER A 1 93 ? -6.974 -4.194 3.355 1.00 96.88 93 SER A O 1
ATOM 722 N N . PHE A 1 94 ? -8.610 -2.960 4.275 1.00 97.50 94 PHE A N 1
ATOM 723 C CA . PHE A 1 94 ? -8.908 -2.232 3.047 1.00 97.50 94 PHE A CA 1
ATOM 724 C C . PHE A 1 94 ? -7.676 -1.494 2.511 1.00 97.50 94 PHE A C 1
ATOM 726 O O . PHE A 1 94 ? -7.374 -1.586 1.324 1.00 97.50 94 PHE A O 1
ATOM 733 N N . THR A 1 95 ? -6.945 -0.804 3.391 1.00 97.69 95 THR A N 1
ATOM 734 C CA . THR A 1 95 ? -5.768 -0.012 3.014 1.00 97.69 95 THR A CA 1
ATOM 735 C C . THR A 1 95 ? -4.651 -0.892 2.466 1.00 97.69 95 THR A C 1
ATOM 737 O O . THR A 1 95 ? -4.172 -0.640 1.364 1.00 97.69 95 THR A O 1
ATOM 740 N N . GLU A 1 96 ? -4.274 -1.944 3.195 1.00 98.06 96 GLU A N 1
ATOM 741 C CA . GLU A 1 96 ? -3.237 -2.885 2.758 1.00 98.06 96 GLU A CA 1
ATOM 742 C C . GLU A 1 96 ? -3.618 -3.549 1.433 1.00 98.06 96 GLU A C 1
ATOM 744 O O . GLU A 1 96 ? -2.827 -3.619 0.500 1.00 98.06 96 GLU A O 1
ATOM 749 N N . SER A 1 97 ? -4.876 -3.968 1.305 1.00 97.56 97 SER A N 1
ATOM 750 C CA . SER A 1 97 ? -5.366 -4.592 0.077 1.00 97.56 97 SER A CA 1
ATOM 751 C C . SER A 1 97 ? -5.346 -3.628 -1.109 1.00 97.56 97 SER A C 1
ATOM 753 O O . SER A 1 97 ? -5.073 -4.037 -2.238 1.00 97.56 97 SER A O 1
ATOM 755 N N . TYR A 1 98 ? -5.632 -2.346 -0.872 1.00 96.56 98 TYR A N 1
ATOM 756 C CA . TYR A 1 98 ? -5.528 -1.314 -1.896 1.00 96.56 98 TYR A CA 1
ATOM 757 C C . TYR A 1 98 ? -4.070 -1.126 -2.330 1.00 96.56 98 TYR A C 1
ATOM 759 O O . TYR A 1 98 ? -3.798 -1.164 -3.528 1.00 96.56 98 TYR A O 1
ATOM 767 N N . ILE A 1 99 ? -3.134 -1.005 -1.382 1.00 96.38 99 ILE A N 1
ATOM 768 C CA . ILE A 1 99 ? -1.694 -0.882 -1.670 1.00 96.38 99 ILE A CA 1
ATOM 769 C C . ILE A 1 99 ? -1.192 -2.101 -2.451 1.00 96.38 99 ILE A C 1
ATOM 771 O O . ILE A 1 99 ? -0.620 -1.930 -3.526 1.00 96.38 99 ILE A O 1
ATOM 775 N N . TYR A 1 100 ? -1.526 -3.314 -2.008 1.00 95.50 100 TYR A N 1
ATOM 776 C CA . TYR A 1 100 ? -1.174 -4.555 -2.702 1.00 95.50 100 TYR A CA 1
ATOM 777 C C . TYR A 1 100 ? -1.677 -4.583 -4.155 1.00 95.50 100 TYR A C 1
ATOM 779 O O . TYR A 1 100 ? -0.999 -5.048 -5.077 1.00 95.50 100 TYR A O 1
ATOM 787 N N . GLN A 1 101 ? -2.890 -4.076 -4.398 1.00 94.19 101 GLN A N 1
ATOM 788 C CA . GLN A 1 101 ? -3.423 -3.973 -5.754 1.00 94.19 101 GLN A CA 1
ATOM 789 C C . GLN A 1 101 ? -2.585 -3.024 -6.623 1.00 94.19 101 GLN A C 1
ATOM 791 O O . GLN A 1 101 ? -2.378 -3.317 -7.805 1.00 94.19 101 GLN A O 1
ATOM 796 N N . LEU A 1 102 ? -2.096 -1.917 -6.057 1.00 93.81 102 LEU A N 1
ATOM 797 C CA . LEU A 1 102 ? -1.209 -0.982 -6.751 1.00 93.81 102 LEU A CA 1
ATOM 798 C C . LEU A 1 102 ? 0.178 -1.587 -6.993 1.00 93.81 102 LEU A C 1
ATOM 800 O O . LEU A 1 102 ? 0.691 -1.436 -8.102 1.00 93.81 102 LEU A O 1
ATOM 804 N N . ASP A 1 103 ? 0.736 -2.343 -6.044 1.00 93.56 103 ASP A N 1
ATOM 805 C CA . ASP A 1 103 ? 1.997 -3.079 -6.238 1.00 93.56 103 ASP A CA 1
ATOM 806 C C . ASP A 1 103 ? 1.904 -4.004 -7.456 1.00 93.56 103 ASP A C 1
ATOM 808 O O . ASP A 1 103 ? 2.746 -3.983 -8.356 1.00 93.56 103 ASP A O 1
ATOM 812 N N . ARG A 1 104 ? 0.798 -4.742 -7.578 1.00 90.81 104 ARG A N 1
ATOM 813 C CA . ARG A 1 104 ? 0.563 -5.611 -8.738 1.00 90.81 104 ARG A CA 1
ATOM 814 C C . ARG A 1 104 ? 0.447 -4.833 -10.054 1.00 90.81 104 ARG A C 1
ATOM 816 O O . ARG A 1 104 ? 0.828 -5.342 -11.112 1.00 90.81 104 ARG A O 1
ATOM 823 N N . LEU A 1 105 ? -0.127 -3.628 -10.037 1.00 90.88 105 LEU A N 1
ATOM 824 C CA . LEU A 1 105 ? -0.176 -2.759 -11.221 1.00 90.88 105 LEU A CA 1
ATOM 825 C C . LEU A 1 105 ? 1.217 -2.209 -11.567 1.00 90.88 105 LEU A C 1
ATOM 827 O O . LEU A 1 105 ? 1.562 -2.127 -12.753 1.00 90.88 105 LEU A O 1
ATOM 831 N N . ASN A 1 106 ? 2.041 -1.920 -10.558 1.00 91.62 106 ASN A N 1
ATOM 832 C CA . ASN A 1 106 ? 3.437 -1.543 -10.745 1.00 91.62 106 ASN A CA 1
ATOM 833 C C . ASN A 1 106 ? 4.229 -2.654 -11.452 1.00 91.62 106 ASN A C 1
ATOM 835 O O . ASN A 1 106 ? 4.858 -2.401 -12.482 1.00 91.62 106 ASN A O 1
ATOM 839 N N . GLU A 1 107 ? 4.124 -3.893 -10.966 1.00 89.06 107 GLU A N 1
ATOM 840 C CA . GLU A 1 107 ? 4.781 -5.066 -11.560 1.00 89.06 107 GLU A CA 1
ATOM 841 C C . GLU A 1 107 ? 4.370 -5.279 -13.024 1.00 89.06 107 GLU A C 1
ATOM 843 O O . GLU A 1 107 ? 5.211 -5.499 -13.897 1.00 89.06 107 GLU A O 1
ATOM 848 N N . LYS A 1 108 ? 3.074 -5.152 -13.337 1.00 87.19 108 LYS A N 1
ATOM 849 C CA . LYS A 1 108 ? 2.574 -5.285 -14.718 1.00 87.19 108 LYS A CA 1
ATOM 850 C C . LYS A 1 108 ? 3.149 -4.234 -15.665 1.00 87.19 108 LYS A C 1
ATOM 852 O O . LYS A 1 108 ? 3.363 -4.534 -16.837 1.00 87.19 108 LYS A O 1
ATOM 857 N N . THR A 1 109 ? 3.436 -3.032 -15.165 1.00 83.19 109 THR A N 1
ATOM 858 C CA . THR A 1 109 ? 4.042 -1.957 -15.966 1.00 83.19 109 THR A CA 1
ATOM 859 C C . THR A 1 109 ? 5.449 -2.339 -16.449 1.00 83.19 109 THR A C 1
ATOM 861 O O . THR A 1 109 ? 5.856 -1.928 -17.533 1.00 83.19 109 THR A O 1
ATOM 864 N N . LEU A 1 110 ? 6.178 -3.181 -15.705 1.00 71.31 110 LEU A N 1
ATOM 865 C CA . LEU A 1 110 ? 7.511 -3.665 -16.095 1.00 71.31 110 LEU A CA 1
ATOM 866 C C . LEU A 1 110 ? 7.483 -4.702 -17.225 1.00 71.31 110 LEU A C 1
ATOM 868 O O . LEU A 1 110 ? 8.450 -4.819 -17.976 1.00 71.31 110 LEU A O 1
ATOM 872 N N . HIS A 1 111 ? 6.377 -5.435 -17.367 1.00 62.41 111 HIS A N 1
ATOM 873 C CA . HIS A 1 111 ? 6.201 -6.494 -18.366 1.00 62.41 111 HIS A CA 1
ATOM 874 C C . HIS A 1 111 ? 5.512 -6.027 -19.659 1.00 62.41 111 HIS A C 1
ATOM 876 O O . HIS A 1 111 ? 5.310 -6.829 -20.568 1.00 62.41 111 HIS A O 1
ATOM 882 N N . ALA A 1 112 ? 5.214 -4.731 -19.786 1.00 58.31 112 AL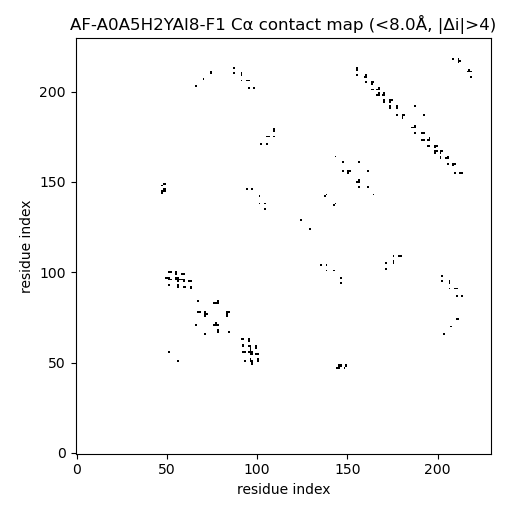A A N 1
ATOM 883 C CA . ALA A 1 112 ? 4.534 -4.148 -20.939 1.00 58.31 112 ALA A CA 1
ATOM 884 C C . ALA A 1 112 ? 5.384 -3.750 -22.185 1.00 58.31 112 ALA A C 1
ATOM 886 O O . ALA A 1 112 ? 4.857 -2.970 -22.979 1.00 58.31 112 ALA A O 1
ATOM 887 N N . PRO A 1 113 ? 6.631 -4.213 -22.474 1.00 47.06 113 PRO A N 1
ATOM 888 C CA . PRO A 1 113 ? 7.337 -3.716 -23.663 1.00 47.06 113 PRO A CA 1
ATOM 889 C C . PRO A 1 113 ? 6.766 -4.115 -25.038 1.00 47.06 113 PRO A C 1
ATOM 891 O O . PRO A 1 113 ? 7.294 -3.622 -26.031 1.00 47.06 113 PRO A O 1
ATOM 894 N N . SER A 1 114 ? 5.750 -4.985 -25.176 1.00 46.81 114 SER A N 1
ATOM 895 C CA . SER A 1 114 ? 5.235 -5.322 -26.524 1.00 46.81 114 SER A CA 1
ATOM 896 C C . SER A 1 114 ? 3.801 -5.863 -26.644 1.00 46.81 114 SER A C 1
ATOM 898 O O . SER A 1 114 ? 3.452 -6.345 -27.719 1.00 46.81 114 SER A O 1
ATOM 900 N N . ASP A 1 115 ? 2.971 -5.831 -25.598 1.00 43.03 115 ASP A N 1
ATOM 901 C CA . ASP A 1 115 ? 1.650 -6.499 -25.621 1.00 43.03 115 ASP A CA 1
ATOM 902 C C . ASP A 1 115 ? 0.442 -5.548 -25.646 1.00 43.03 115 ASP A C 1
ATOM 904 O O . ASP A 1 115 ? -0.700 -5.996 -25.745 1.00 43.03 115 ASP A O 1
ATOM 908 N N . GLU A 1 116 ? 0.662 -4.227 -25.653 1.00 44.88 116 GLU A N 1
ATOM 909 C CA . GLU A 1 116 ? -0.426 -3.260 -25.885 1.00 44.88 116 GLU A CA 1
ATOM 910 C C . GLU A 1 116 ? -0.974 -3.332 -27.330 1.00 44.88 116 GLU A C 1
ATOM 912 O O . GLU A 1 116 ? -2.099 -2.906 -27.579 1.00 44.88 116 GLU A O 1
ATOM 917 N N . MET A 1 117 ? -0.244 -3.952 -28.272 1.00 36.38 117 MET A N 1
ATOM 918 C CA . MET A 1 117 ? -0.679 -4.119 -29.671 1.00 36.38 117 MET A CA 1
ATOM 919 C C . MET A 1 117 ? -1.642 -5.308 -29.885 1.00 36.38 117 MET A C 1
ATOM 921 O O . MET A 1 117 ? -2.379 -5.316 -30.865 1.00 36.38 117 MET A O 1
ATOM 925 N N . ASN A 1 118 ? -1.690 -6.301 -28.983 1.00 34.53 118 ASN A N 1
ATOM 926 C CA . ASN A 1 118 ? -2.435 -7.553 -29.221 1.00 34.53 118 ASN A CA 1
ATOM 927 C C . ASN A 1 118 ? -3.752 -7.689 -28.434 1.00 34.53 118 ASN A C 1
ATOM 929 O O . ASN A 1 118 ? -4.529 -8.607 -28.697 1.00 34.53 118 ASN A O 1
ATOM 933 N N . MET A 1 119 ? -4.034 -6.804 -27.472 1.00 40.44 119 MET A N 1
ATOM 934 C CA . MET A 1 119 ? -5.220 -6.919 -26.603 1.00 40.44 119 MET A CA 1
ATOM 935 C C . MET A 1 119 ? -6.444 -6.130 -27.094 1.00 40.44 119 MET A C 1
ATOM 937 O O . MET A 1 119 ? -7.524 -6.276 -26.525 1.00 40.44 119 MET A O 1
ATOM 941 N N . LEU A 1 120 ? -6.318 -5.334 -28.163 1.00 41.91 120 LEU A N 1
ATOM 942 C CA . LEU A 1 120 ? -7.431 -4.529 -28.682 1.00 41.91 120 LEU A CA 1
ATOM 943 C C . LEU A 1 120 ? -8.377 -5.286 -29.640 1.00 41.91 120 LEU A C 1
ATOM 945 O O . LEU A 1 120 ? -9.407 -4.737 -30.020 1.00 41.91 120 LEU A O 1
ATOM 949 N N . GLU A 1 121 ? -8.076 -6.534 -30.021 1.00 40.28 121 GLU A N 1
ATOM 950 C CA . GLU A 1 121 ? -8.794 -7.235 -31.106 1.00 40.28 121 GLU A CA 1
ATOM 951 C C . GLU A 1 121 ? -9.665 -8.437 -30.702 1.00 40.28 121 GLU A C 1
ATOM 953 O O . GLU A 1 121 ? -10.137 -9.175 -31.569 1.00 40.28 121 GLU A O 1
ATOM 958 N N . ARG A 1 122 ? -9.983 -8.654 -29.420 1.00 39.00 122 ARG A N 1
ATOM 959 C CA . ARG A 1 122 ? -10.955 -9.710 -29.072 1.00 39.00 122 ARG A CA 1
ATOM 960 C C . ARG A 1 122 ? -12.060 -9.202 -28.162 1.00 39.00 122 ARG A C 1
ATOM 962 O O . ARG A 1 122 ? -11.930 -9.146 -26.945 1.00 39.00 122 ARG A O 1
ATOM 969 N N . GLY A 1 123 ? -13.154 -8.817 -28.813 1.00 44.06 123 GLY A N 1
ATOM 970 C CA . GLY A 1 123 ? -14.349 -8.270 -28.196 1.00 44.06 123 GLY A CA 1
ATOM 971 C C . GLY A 1 123 ? -15.004 -9.190 -27.166 1.00 44.06 123 GLY A C 1
ATOM 972 O O . GLY A 1 123 ? -15.263 -10.357 -27.427 1.00 44.06 123 GLY A O 1
ATOM 973 N N . SER A 1 124 ? -15.323 -8.608 -26.016 1.00 45.12 124 SER A N 1
ATOM 974 C CA . SER A 1 124 ? -16.688 -8.453 -25.504 1.00 45.12 124 SER A CA 1
ATOM 975 C C . SER A 1 124 ? -16.590 -7.498 -24.316 1.00 45.12 124 SER A C 1
ATOM 977 O O . SER A 1 124 ? -15.912 -7.828 -23.342 1.00 45.12 124 SER A O 1
ATOM 979 N N . GLN A 1 125 ? -17.221 -6.320 -24.386 1.00 51.38 125 GLN A N 1
ATOM 980 C CA . GLN A 1 125 ? -17.290 -5.407 -23.241 1.00 51.38 125 GLN A CA 1
ATOM 981 C C . GLN A 1 125 ? -17.996 -6.129 -22.093 1.00 51.38 125 GLN A C 1
ATOM 983 O O . GLN A 1 125 ? -19.213 -6.276 -22.073 1.00 51.38 125 GLN A O 1
ATOM 988 N N . THR A 1 126 ? -17.193 -6.640 -21.171 1.00 56.19 126 THR A N 1
ATOM 989 C CA . THR A 1 126 ? -17.635 -7.245 -19.920 1.00 56.19 126 THR A CA 1
ATOM 990 C C . THR A 1 126 ? -17.304 -6.211 -18.856 1.00 56.19 126 THR A C 1
ATOM 992 O O . THR A 1 126 ? -16.199 -5.671 -18.886 1.00 56.19 126 THR A O 1
ATOM 995 N N . GLU A 1 127 ? -18.215 -5.913 -17.931 1.00 54.09 127 GLU A N 1
ATOM 996 C CA . GLU A 1 127 ? -18.038 -4.876 -16.892 1.00 54.09 127 GLU A CA 1
ATOM 997 C C . GLU A 1 127 ? -16.675 -4.966 -16.170 1.00 54.09 127 GLU A C 1
ATOM 999 O O . GLU A 1 127 ? -16.053 -3.951 -15.858 1.00 54.09 127 GLU A O 1
ATOM 1004 N N . GLY A 1 128 ? -16.139 -6.182 -16.008 1.00 57.78 128 GLY A N 1
ATOM 1005 C CA . GLY A 1 128 ? -14.807 -6.422 -15.445 1.00 57.78 128 GLY A CA 1
ATOM 1006 C C . GLY A 1 128 ? -13.632 -5.844 -16.250 1.00 57.78 128 GLY A C 1
ATOM 1007 O O . GLY A 1 128 ? -12.650 -5.418 -15.649 1.00 57.78 128 GLY A O 1
ATOM 1008 N N . GLN A 1 129 ? -13.704 -5.773 -17.585 1.00 63.31 129 GLN A N 1
ATOM 1009 C CA . GLN A 1 129 ? -12.641 -5.171 -18.408 1.00 63.31 129 GLN A CA 1
ATOM 1010 C C . GLN A 1 129 ? -12.590 -3.652 -18.239 1.00 63.31 129 GLN A C 1
ATOM 1012 O O . GLN A 1 129 ? -11.503 -3.090 -18.118 1.00 63.31 129 GLN A O 1
ATOM 1017 N N . TRP A 1 130 ? -13.752 -2.996 -18.166 1.00 68.50 130 TRP A N 1
ATOM 1018 C CA . TRP A 1 130 ? -13.822 -1.558 -17.904 1.00 68.50 130 TRP A CA 1
ATOM 1019 C C . TRP A 1 130 ? -13.227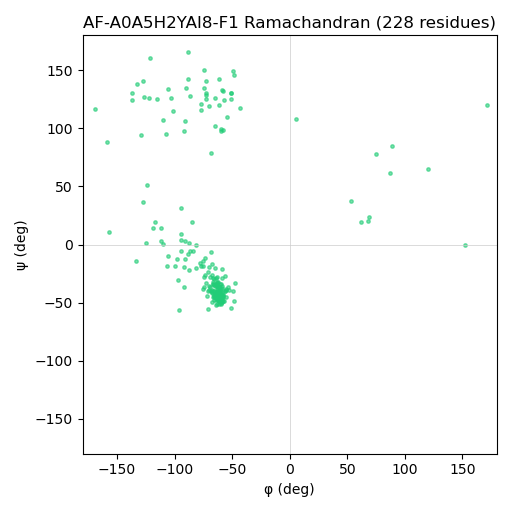 -1.210 -16.535 1.00 68.50 130 TRP A C 1
ATOM 1021 O O . TRP A 1 130 ? -12.427 -0.279 -16.444 1.00 68.50 130 TRP A O 1
ATOM 1031 N N . LEU A 1 131 ? -13.528 -2.002 -15.497 1.00 64.81 131 LEU A N 1
ATOM 1032 C CA . LEU A 1 131 ? -12.942 -1.826 -14.163 1.00 64.81 131 LEU A CA 1
ATOM 1033 C C . LEU A 1 131 ? -11.414 -1.956 -14.185 1.00 64.81 131 LEU A C 1
ATOM 1035 O O . LEU A 1 131 ? -10.717 -1.133 -13.595 1.00 64.81 131 LEU A O 1
ATOM 1039 N N . ILE A 1 132 ? -10.876 -2.942 -14.908 1.00 69.38 132 ILE A N 1
ATOM 1040 C CA . ILE A 1 132 ? -9.424 -3.129 -15.045 1.00 69.38 132 ILE A CA 1
ATOM 1041 C C . ILE A 1 132 ? -8.783 -1.939 -15.771 1.00 69.38 132 ILE A C 1
ATOM 1043 O O . ILE A 1 132 ? -7.775 -1.406 -15.297 1.00 69.38 132 ILE A O 1
ATOM 1047 N N . SER A 1 133 ? -9.356 -1.497 -16.895 1.00 72.50 133 SER A N 1
ATOM 1048 C CA . SER A 1 133 ? -8.865 -0.325 -17.634 1.00 72.50 133 SER A CA 1
ATOM 1049 C C . SER A 1 133 ? -8.918 0.942 -16.783 1.00 72.50 133 SER A C 1
ATOM 1051 O O . SER A 1 133 ? -7.959 1.713 -16.771 1.00 72.50 133 SER A O 1
ATOM 1053 N N . ARG A 1 134 ? -9.991 1.129 -16.009 1.00 73.44 134 ARG A N 1
ATOM 1054 C CA . ARG A 1 134 ? -10.146 2.256 -15.087 1.00 73.44 134 ARG A CA 1
ATOM 1055 C C . ARG A 1 134 ? -9.086 2.245 -13.984 1.00 73.44 134 ARG A C 1
ATOM 1057 O O . ARG A 1 134 ? -8.381 3.240 -13.833 1.00 73.44 134 ARG A O 1
ATOM 1064 N N . CYS A 1 135 ? -8.905 1.124 -13.282 1.00 70.94 135 CYS A N 1
ATOM 1065 C CA . CYS A 1 135 ? -7.866 0.987 -12.254 1.00 70.94 135 CYS A CA 1
ATOM 1066 C C . CYS A 1 135 ? -6.459 1.233 -12.822 1.00 70.94 135 CYS A C 1
ATOM 1068 O O . CYS A 1 135 ? -5.626 1.865 -12.176 1.00 70.94 135 CYS A O 1
ATOM 1070 N N . THR A 1 136 ? -6.206 0.783 -14.053 1.00 75.31 136 THR A N 1
ATOM 1071 C CA . THR A 1 136 ? -4.919 0.994 -14.733 1.00 75.31 136 THR A CA 1
ATOM 1072 C C . THR A 1 136 ? -4.686 2.472 -15.061 1.00 75.31 136 THR A C 1
ATOM 1074 O O . THR A 1 136 ? -3.582 2.976 -14.861 1.00 75.31 136 THR A O 1
ATOM 1077 N N . ASN A 1 137 ? -5.712 3.185 -15.533 1.00 76.88 137 ASN A N 1
ATOM 1078 C CA . ASN A 1 137 ? -5.614 4.617 -15.826 1.00 76.88 137 ASN A CA 1
ATOM 1079 C C . ASN A 1 137 ? -5.380 5.440 -14.554 1.00 76.88 137 ASN A C 1
ATOM 1081 O O . ASN A 1 137 ? -4.511 6.307 -14.551 1.00 76.88 137 ASN A O 1
ATOM 1085 N N . MET A 1 138 ? -6.096 5.124 -13.471 1.00 77.56 138 MET A N 1
ATOM 1086 C CA . MET A 1 138 ? -5.929 5.799 -12.179 1.00 77.56 138 MET A CA 1
ATOM 1087 C C . MET A 1 138 ? -4.520 5.596 -11.614 1.00 77.56 138 MET A C 1
ATOM 1089 O O . MET A 1 138 ? -3.899 6.556 -11.163 1.00 77.56 138 MET A O 1
ATOM 1093 N N . PHE A 1 139 ? -3.975 4.378 -11.723 1.00 80.12 139 PHE A N 1
ATOM 1094 C CA . PHE A 1 139 ? -2.599 4.093 -11.315 1.00 80.12 139 PHE A CA 1
ATOM 1095 C C . PHE A 1 139 ? -1.564 4.929 -12.083 1.00 80.12 139 PHE A C 1
ATOM 1097 O O . PHE A 1 139 ? -0.584 5.379 -11.497 1.00 80.12 139 PHE A O 1
ATOM 1104 N N . LYS A 1 140 ? -1.774 5.159 -13.388 1.00 80.75 140 LYS A N 1
ATOM 1105 C CA . LYS A 1 140 ? -0.847 5.940 -14.225 1.00 80.75 140 LYS A CA 1
ATOM 1106 C C . LYS A 1 140 ? -0.832 7.437 -13.883 1.00 80.75 140 LYS A C 1
ATOM 1108 O O . LYS A 1 140 ? 0.185 8.077 -14.134 1.00 80.75 140 LYS A O 1
ATOM 1113 N N . SER A 1 141 ? -1.930 7.999 -13.371 1.00 82.69 141 SER A N 1
ATOM 1114 C CA . SER A 1 141 ? -2.032 9.437 -13.085 1.00 82.69 141 SER A CA 1
ATOM 1115 C C . SER A 1 141 ? -1.730 9.793 -11.631 1.00 82.69 141 SER A C 1
ATOM 1117 O O . SER A 1 141 ? -0.878 10.638 -11.382 1.00 82.69 141 SER A O 1
ATOM 1119 N N . ASP A 1 142 ? -2.457 9.186 -10.692 1.00 87.94 142 ASP A N 1
ATOM 1120 C CA . ASP A 1 142 ? -2.388 9.477 -9.258 1.00 87.94 142 ASP A CA 1
ATOM 1121 C C . ASP A 1 142 ? -2.941 8.255 -8.500 1.00 87.94 142 ASP A C 1
ATOM 1123 O O . ASP A 1 142 ? -4.154 8.146 -8.277 1.00 87.94 142 ASP A O 1
ATOM 1127 N N . PRO A 1 143 ? -2.079 7.275 -8.176 1.00 92.19 143 PRO A N 1
ATOM 1128 C CA . PRO A 1 143 ? -2.513 5.973 -7.677 1.00 92.19 143 PRO A CA 1
ATOM 1129 C C . PRO A 1 143 ? -3.166 6.052 -6.288 1.00 92.19 143 PRO A C 1
ATOM 1131 O O . PRO A 1 143 ? -4.041 5.239 -5.961 1.00 92.19 143 PRO A O 1
ATOM 1134 N N . PHE A 1 144 ? -2.767 7.034 -5.473 1.00 95.06 144 PHE A N 1
ATOM 1135 C CA . PHE A 1 144 ? -3.202 7.172 -4.084 1.00 95.06 144 PHE A CA 1
ATOM 1136 C C . PHE A 1 144 ? -4.350 8.155 -3.880 1.00 95.06 144 PHE A C 1
ATOM 1138 O O . PHE A 1 144 ? -4.947 8.130 -2.800 1.00 95.06 144 PHE A O 1
ATOM 1145 N N . ARG A 1 145 ? -4.712 8.987 -4.864 1.00 93.44 145 ARG A N 1
ATOM 1146 C CA . ARG A 1 145 ? -5.842 9.924 -4.741 1.00 93.44 145 ARG A CA 1
ATOM 1147 C C . ARG A 1 145 ? -7.138 9.300 -4.217 1.00 93.44 145 ARG A C 1
ATOM 1149 O O . ARG A 1 145 ? -7.662 9.837 -3.245 1.00 93.44 145 ARG A O 1
ATOM 1156 N N . PRO A 1 146 ? -7.632 8.162 -4.736 1.00 93.19 146 PRO A N 1
ATOM 1157 C CA . PRO A 1 146 ? -8.893 7.584 -4.260 1.00 93.19 146 PRO A CA 1
ATOM 1158 C C . PRO A 1 146 ? -8.829 7.183 -2.785 1.00 93.19 146 PRO A C 1
ATOM 1160 O O . PRO A 1 146 ? -9.747 7.453 -2.012 1.00 93.19 146 PRO A O 1
ATOM 1163 N N . LEU A 1 147 ? -7.718 6.560 -2.381 1.00 95.19 147 LEU A N 1
ATOM 1164 C CA . LEU A 1 147 ? -7.490 6.178 -0.991 1.00 95.19 147 LEU A CA 1
ATOM 1165 C C . LEU A 1 147 ? -7.323 7.418 -0.103 1.00 95.19 147 LEU A C 1
ATOM 1167 O O . LEU A 1 147 ? -7.856 7.450 1.000 1.00 95.19 147 LEU A O 1
ATOM 1171 N N . SER A 1 148 ? -6.640 8.454 -0.590 1.00 95.88 148 SER A N 1
ATOM 1172 C CA . SER A 1 148 ? -6.477 9.721 0.127 1.00 95.88 148 SER A CA 1
ATOM 1173 C C . SER A 1 148 ? -7.826 10.389 0.377 1.00 95.88 148 SER A C 1
ATOM 1175 O O . SER A 1 148 ? -8.121 10.715 1.523 1.00 95.88 148 SER A O 1
ATOM 1177 N N . CYS A 1 149 ? -8.673 10.511 -0.649 1.00 93.56 149 CYS A N 1
ATOM 1178 C CA . CYS A 1 149 ? -10.024 11.058 -0.515 1.00 93.56 149 CYS A CA 1
ATOM 1179 C C . CYS A 1 149 ? -10.858 10.254 0.488 1.00 93.56 149 CYS A C 1
ATOM 1181 O O . CYS A 1 149 ? -11.495 10.838 1.361 1.00 93.56 149 CYS A O 1
ATOM 1183 N N . LEU A 1 150 ? -10.807 8.918 0.425 1.00 94.19 150 LEU A N 1
ATOM 1184 C CA . LEU A 1 150 ? -11.504 8.059 1.384 1.00 94.19 150 LEU A CA 1
ATOM 1185 C C . LEU A 1 150 ? -11.031 8.318 2.823 1.00 94.19 150 LEU A C 1
ATOM 1187 O O . LEU A 1 150 ? -11.847 8.548 3.715 1.00 94.19 150 LEU A O 1
ATOM 1191 N N . LEU A 1 151 ? -9.718 8.301 3.059 1.00 95.56 151 LEU A N 1
ATOM 1192 C CA . LEU A 1 151 ? -9.152 8.534 4.389 1.00 95.56 151 LEU A CA 1
ATOM 1193 C C . LEU A 1 151 ? -9.460 9.946 4.901 1.00 95.56 151 LEU A C 1
ATOM 1195 O O . LEU A 1 151 ? -9.705 10.117 6.094 1.00 95.56 151 LEU A O 1
ATOM 1199 N N . GLU A 1 152 ? -9.480 10.949 4.024 1.00 95.12 152 GLU A N 1
ATOM 1200 C CA . GLU A 1 152 ? -9.839 12.327 4.365 1.00 95.12 152 GLU A CA 1
ATOM 1201 C C . GLU A 1 152 ? -11.308 12.438 4.783 1.00 95.12 152 GLU A C 1
ATOM 1203 O O . GLU A 1 152 ? -11.598 13.010 5.834 1.00 95.12 152 GLU A O 1
ATOM 1208 N N . CYS A 1 153 ? -12.228 11.811 4.041 1.00 92.25 153 CYS A N 1
ATOM 1209 C CA . CYS A 1 153 ? -13.648 11.765 4.400 1.00 92.25 153 CYS A CA 1
ATOM 1210 C C . CYS A 1 153 ? -13.900 11.120 5.773 1.00 92.25 153 CYS A C 1
ATOM 1212 O O . CYS A 1 153 ? -14.858 11.482 6.454 1.00 92.25 153 CYS A O 1
ATOM 1214 N N . HIS A 1 154 ? -13.036 10.194 6.195 1.00 91.12 154 HIS A N 1
ATOM 1215 C CA . HIS A 1 154 ? -13.094 9.563 7.516 1.00 91.12 154 HIS A CA 1
ATOM 1216 C C . HIS A 1 154 ? -12.262 10.284 8.592 1.00 91.12 154 HIS A C 1
ATOM 1218 O O . HIS A 1 154 ? -12.197 9.803 9.723 1.00 91.12 154 HIS A O 1
ATOM 1224 N N . GLY A 1 155 ? -11.628 11.419 8.275 1.00 94.19 155 GLY A N 1
ATOM 1225 C CA . GLY A 1 155 ? -10.783 12.166 9.213 1.00 94.19 155 GLY A CA 1
ATOM 1226 C C . GLY A 1 155 ? -9.491 11.440 9.609 1.00 94.19 155 GLY A C 1
ATOM 1227 O O . GLY A 1 155 ? -8.911 11.745 10.645 1.00 94.19 155 GLY A O 1
ATOM 1228 N N . LEU A 1 156 ? -9.050 10.466 8.807 1.00 96.44 156 LEU A N 1
ATOM 1229 C CA . LEU A 1 156 ? -7.868 9.634 9.057 1.00 96.44 156 LEU A CA 1
ATOM 1230 C C . LEU A 1 156 ? -6.631 10.098 8.281 1.00 96.44 156 LEU A C 1
ATOM 1232 O O . LEU A 1 156 ? -5.513 9.697 8.607 1.00 96.44 156 LEU A O 1
ATOM 1236 N N . LEU A 1 157 ? -6.808 10.908 7.233 1.00 97.00 157 LEU A N 1
ATOM 1237 C CA . LEU A 1 157 ? -5.693 11.377 6.418 1.00 97.00 157 LEU A CA 1
ATOM 1238 C C . LEU A 1 157 ? -4.866 12.420 7.178 1.00 97.00 157 LEU A C 1
ATOM 1240 O O . LEU A 1 157 ? -5.365 13.461 7.592 1.00 97.00 157 LEU A O 1
ATOM 1244 N N . THR A 1 158 ? -3.566 12.166 7.298 1.00 96.75 158 THR A N 1
ATOM 1245 C CA . THR A 1 158 ? -2.607 13.105 7.888 1.00 96.75 158 THR A CA 1
ATOM 1246 C C . THR A 1 158 ? -1.507 13.443 6.895 1.00 96.75 158 THR A C 1
ATOM 1248 O O . THR A 1 158 ? -1.223 12.672 5.977 1.00 96.75 158 THR A O 1
ATOM 1251 N N . LYS A 1 159 ? -0.802 14.557 7.131 1.00 97.12 159 LYS A N 1
ATOM 1252 C CA . LYS A 1 159 ? 0.382 14.920 6.340 1.00 97.12 159 LYS A CA 1
ATOM 1253 C C . LYS A 1 159 ? 1.434 13.804 6.325 1.00 97.12 159 LYS A C 1
ATOM 1255 O O . LYS A 1 159 ? 2.017 13.534 5.285 1.00 97.12 159 LYS A O 1
ATOM 1260 N N . ARG A 1 160 ? 1.634 13.112 7.456 1.00 97.44 160 ARG A N 1
ATOM 1261 C CA . ARG A 1 160 ? 2.584 11.991 7.540 1.00 97.44 160 ARG A CA 1
ATOM 1262 C C . ARG A 1 160 ? 2.166 10.826 6.642 1.00 97.44 160 ARG A C 1
ATOM 1264 O O . ARG A 1 160 ? 3.020 10.273 5.969 1.00 97.44 160 ARG A O 1
ATOM 1271 N N . ILE A 1 161 ? 0.875 10.489 6.588 1.00 97.81 161 ILE A N 1
ATOM 1272 C CA . ILE A 1 161 ? 0.366 9.445 5.679 1.00 97.81 161 ILE A CA 1
ATOM 1273 C C . ILE A 1 161 ? 0.562 9.863 4.214 1.00 97.81 161 ILE A C 1
ATOM 1275 O O . ILE A 1 161 ? 1.030 9.062 3.413 1.00 97.81 161 ILE A O 1
ATOM 1279 N N . GLN A 1 162 ? 0.287 11.126 3.871 1.00 97.81 162 GLN A N 1
ATOM 1280 C CA . GLN A 1 162 ? 0.534 11.646 2.519 1.00 97.81 162 GLN A CA 1
ATOM 1281 C C . GLN A 1 162 ? 2.019 11.588 2.129 1.00 97.81 162 GLN A C 1
ATOM 1283 O O . GLN A 1 162 ? 2.349 11.270 0.987 1.00 97.81 162 GLN A O 1
ATOM 1288 N N . ASP A 1 163 ? 2.924 11.890 3.062 1.00 97.56 163 ASP A N 1
ATOM 1289 C CA . ASP A 1 163 ? 4.365 11.793 2.826 1.00 97.56 163 ASP A CA 1
ATOM 1290 C C . ASP A 1 163 ? 4.806 10.329 2.632 1.00 97.56 163 ASP A C 1
ATOM 1292 O O . ASP A 1 163 ? 5.665 10.056 1.790 1.00 97.56 163 ASP A O 1
ATOM 1296 N N . GLU A 1 164 ? 4.175 9.373 3.324 1.00 98.19 164 GLU A N 1
ATOM 1297 C CA . GLU A 1 164 ? 4.408 7.942 3.091 1.00 98.19 164 GLU A CA 1
ATOM 1298 C C . GLU A 1 164 ? 3.865 7.454 1.742 1.00 98.19 164 GLU A C 1
ATOM 1300 O O . GLU A 1 164 ? 4.543 6.672 1.078 1.00 98.19 164 GLU A O 1
ATOM 1305 N N . PHE A 1 165 ? 2.717 7.955 1.270 1.00 97.56 165 PHE A N 1
ATOM 1306 C CA . PHE A 1 165 ? 2.234 7.665 -0.089 1.00 97.56 165 PHE A CA 1
ATOM 1307 C C . PHE A 1 165 ? 3.224 8.138 -1.158 1.00 97.56 165 PHE A C 1
ATOM 1309 O O . PHE A 1 165 ? 3.604 7.362 -2.035 1.00 97.56 165 PHE A O 1
ATOM 1316 N N . LYS A 1 166 ? 3.752 9.361 -1.025 1.00 96.31 166 LYS A N 1
ATOM 1317 C CA . LYS A 1 166 ? 4.812 9.868 -1.917 1.00 96.31 166 LYS A CA 1
ATOM 1318 C C . LYS A 1 166 ? 6.085 9.026 -1.841 1.00 96.31 166 LYS A C 1
ATOM 1320 O O . LYS A 1 166 ? 6.764 8.832 -2.849 1.00 96.31 166 LYS A O 1
ATOM 1325 N N . SER A 1 167 ? 6.425 8.534 -0.648 1.00 96.44 167 SER A N 1
ATOM 1326 C CA . SER A 1 167 ? 7.543 7.606 -0.456 1.00 96.44 167 SER A CA 1
ATOM 1327 C C . SER A 1 167 ? 7.312 6.292 -1.210 1.00 96.44 167 SER A C 1
ATOM 1329 O O . SER A 1 167 ? 8.232 5.815 -1.874 1.00 96.44 167 SER A O 1
ATOM 1331 N N . GLY A 1 168 ? 6.085 5.759 -1.183 1.00 96.81 168 GLY A N 1
ATOM 1332 C CA . GLY A 1 168 ? 5.672 4.577 -1.946 1.00 96.81 168 GLY A CA 1
ATOM 1333 C C . GLY A 1 168 ? 5.742 4.775 -3.460 1.00 96.81 168 GLY A C 1
ATOM 1334 O O . GLY A 1 168 ? 6.322 3.950 -4.164 1.00 96.81 168 GLY A O 1
ATOM 1335 N N . GLU A 1 169 ? 5.271 5.912 -3.977 1.00 95.31 169 GLU A N 1
ATOM 1336 C CA . GLU A 1 169 ? 5.432 6.249 -5.401 1.00 95.31 169 GLU A CA 1
ATOM 1337 C C . GLU A 1 169 ? 6.911 6.320 -5.815 1.00 95.31 169 GLU A C 1
ATOM 1339 O O . GLU A 1 169 ? 7.302 5.809 -6.873 1.00 95.31 169 GLU A O 1
ATOM 1344 N N . GLY A 1 170 ? 7.750 6.915 -4.959 1.00 95.44 170 GLY A N 1
ATOM 1345 C CA . GLY A 1 170 ? 9.202 6.946 -5.131 1.00 95.44 170 GLY A CA 1
ATOM 1346 C C . GLY A 1 170 ? 9.826 5.548 -5.123 1.00 95.44 170 GLY A C 1
ATOM 1347 O O . GLY A 1 170 ? 10.656 5.249 -5.986 1.00 95.44 170 GLY A O 1
ATOM 1348 N N . TYR A 1 171 ? 9.382 4.679 -4.209 1.00 96.88 171 TYR A N 1
ATOM 1349 C CA . TYR A 1 171 ? 9.796 3.279 -4.155 1.00 96.88 171 TYR A CA 1
ATOM 1350 C C . TYR A 1 171 ? 9.455 2.552 -5.454 1.00 96.88 171 TYR A C 1
ATOM 1352 O O . TYR A 1 171 ? 10.344 1.952 -6.051 1.00 96.88 171 TYR A O 1
ATOM 1360 N N . TRP A 1 172 ? 8.220 2.661 -5.951 1.00 95.62 172 TRP A N 1
ATOM 1361 C CA . TRP A 1 172 ? 7.823 2.021 -7.206 1.00 95.62 172 TRP A CA 1
ATOM 1362 C C . TRP A 1 172 ? 8.644 2.509 -8.399 1.00 95.62 172 TRP A C 1
ATOM 1364 O O . TRP A 1 172 ? 9.023 1.712 -9.256 1.00 95.62 172 TRP A O 1
ATOM 1374 N N . ALA A 1 173 ? 8.968 3.804 -8.464 1.00 94.50 173 ALA A N 1
ATOM 1375 C CA . ALA A 1 173 ? 9.847 4.330 -9.506 1.00 94.50 173 ALA A CA 1
ATOM 1376 C C . ALA A 1 173 ? 11.259 3.721 -9.440 1.00 94.50 173 ALA A C 1
ATOM 1378 O O . ALA A 1 173 ? 11.819 3.356 -10.480 1.00 94.50 173 ALA A O 1
ATOM 1379 N N . LEU A 1 174 ? 11.819 3.576 -8.234 1.00 95.69 174 LEU A N 1
ATOM 1380 C CA . LEU A 1 174 ? 13.100 2.901 -8.025 1.00 95.69 174 LEU A CA 1
ATOM 1381 C C . LEU A 1 174 ? 13.016 1.413 -8.359 1.00 95.69 174 LEU A C 1
ATOM 1383 O O . LEU A 1 174 ? 13.892 0.911 -9.053 1.00 95.69 174 LEU A O 1
ATOM 1387 N N . GLU A 1 175 ? 11.963 0.719 -7.936 1.00 94.88 175 GLU A N 1
ATOM 1388 C CA . GLU A 1 175 ? 11.739 -0.694 -8.237 1.00 94.88 175 GLU A CA 1
ATOM 1389 C C . GLU A 1 175 ? 11.717 -0.921 -9.748 1.00 94.88 175 GLU A C 1
ATOM 1391 O O . GLU A 1 175 ? 12.487 -1.732 -10.262 1.00 94.88 175 GLU A O 1
ATOM 1396 N N . ARG A 1 176 ? 10.952 -0.110 -10.490 1.00 93.50 176 ARG A N 1
ATOM 1397 C CA . ARG A 1 176 ? 10.927 -0.173 -11.956 1.00 93.50 176 ARG A CA 1
ATOM 1398 C C . ARG A 1 176 ? 12.307 0.057 -12.572 1.00 93.50 176 ARG A C 1
ATOM 1400 O O . ARG A 1 176 ? 12.717 -0.692 -13.460 1.00 93.50 176 ARG A O 1
ATOM 1407 N N . LYS A 1 177 ? 13.040 1.066 -12.092 1.00 94.25 177 LYS A N 1
ATOM 1408 C CA . LYS A 1 177 ? 14.400 1.384 -12.555 1.00 94.25 177 LYS A CA 1
ATOM 1409 C C . LYS A 1 177 ? 15.373 0.226 -12.302 1.00 94.25 177 LYS A C 1
ATOM 1411 O O . LYS A 1 177 ? 16.107 -0.165 -13.209 1.00 94.25 177 LYS A O 1
ATOM 1416 N N . LEU A 1 178 ? 15.370 -0.323 -11.090 1.00 94.31 178 LEU A N 1
ATOM 1417 C CA . LEU A 1 178 ? 16.253 -1.410 -10.668 1.00 94.31 178 LEU A CA 1
ATOM 1418 C C . LEU A 1 178 ? 15.927 -2.708 -11.416 1.00 94.31 178 LEU A C 1
ATOM 1420 O O . LEU A 1 178 ? 16.833 -3.353 -11.942 1.00 94.31 178 LEU A O 1
ATOM 1424 N N . CYS A 1 179 ? 14.647 -3.062 -11.539 1.00 92.75 179 CYS A N 1
ATOM 1425 C CA . CYS A 1 179 ? 14.203 -4.220 -12.313 1.00 92.75 179 CYS A CA 1
ATOM 1426 C C . CYS A 1 179 ? 14.585 -4.097 -13.793 1.00 92.75 179 CYS A C 1
ATOM 1428 O O . CYS A 1 179 ? 15.115 -5.049 -14.364 1.00 92.75 179 CYS A O 1
ATOM 1430 N N . TYR A 1 180 ? 14.390 -2.927 -14.410 1.00 91.62 180 TYR A N 1
ATOM 1431 C CA . TYR A 1 180 ? 14.824 -2.686 -15.788 1.00 91.62 180 TYR A CA 1
ATOM 1432 C C . TYR A 1 180 ? 16.338 -2.872 -15.949 1.00 91.62 180 TYR A C 1
ATOM 1434 O O . TYR A 1 180 ? 16.781 -3.528 -16.896 1.00 91.62 180 TYR A O 1
ATOM 1442 N N . ALA A 1 181 ? 17.135 -2.336 -15.019 1.00 92.94 181 ALA A N 1
ATOM 1443 C CA . ALA A 1 181 ? 18.585 -2.486 -15.049 1.00 92.94 181 ALA A CA 1
ATOM 1444 C C . ALA A 1 181 ? 19.020 -3.955 -14.909 1.00 92.94 181 ALA A C 1
ATOM 1446 O O . ALA A 1 181 ? 19.897 -4.409 -15.645 1.00 92.94 181 ALA A O 1
ATOM 1447 N N . LEU A 1 182 ? 18.355 -4.721 -14.037 1.00 92.38 182 LEU A N 1
ATOM 1448 C CA . LEU A 1 182 ? 18.586 -6.160 -13.876 1.00 92.38 182 LEU A CA 1
ATOM 1449 C C . LEU A 1 182 ? 18.264 -6.947 -15.155 1.00 92.38 182 LEU A C 1
ATOM 1451 O O . LEU A 1 182 ? 19.076 -7.767 -15.585 1.00 92.38 182 LEU A O 1
ATOM 1455 N N . ILE A 1 183 ? 17.113 -6.681 -15.784 1.00 91.25 183 ILE A N 1
ATOM 1456 C CA . ILE A 1 183 ? 16.683 -7.357 -17.022 1.00 91.25 183 ILE A CA 1
ATOM 1457 C C . ILE A 1 183 ? 17.674 -7.087 -18.161 1.00 91.25 183 ILE A C 1
ATOM 1459 O O . ILE A 1 183 ? 18.070 -8.010 -18.875 1.00 91.25 183 ILE A O 1
ATOM 1463 N N . ASN A 1 184 ? 18.111 -5.835 -18.306 1.00 91.88 184 ASN A N 1
ATOM 1464 C CA . ASN A 1 184 ? 19.012 -5.411 -19.380 1.00 91.88 184 ASN A CA 1
ATOM 1465 C C . ASN A 1 184 ? 20.501 -5.572 -19.037 1.00 91.88 184 ASN A C 1
ATOM 1467 O O . ASN A 1 184 ? 21.354 -5.244 -19.862 1.00 91.88 184 ASN A O 1
ATOM 1471 N N . LYS A 1 185 ? 20.824 -6.089 -17.843 1.00 93.38 185 LYS A N 1
ATOM 1472 C CA . LYS A 1 185 ? 22.194 -6.265 -17.332 1.00 93.38 185 LYS A CA 1
ATOM 1473 C C . LYS A 1 185 ? 23.022 -4.973 -17.376 1.00 93.38 185 LYS A C 1
ATOM 1475 O O . LYS A 1 185 ? 24.214 -5.007 -17.686 1.00 93.38 185 LYS A O 1
ATOM 1480 N N . THR A 1 186 ? 22.390 -3.838 -17.089 1.00 93.94 186 THR A N 1
ATOM 1481 C CA . THR A 1 186 ? 23.071 -2.542 -16.978 1.00 93.94 186 THR A CA 1
ATOM 1482 C C . THR A 1 186 ? 23.567 -2.312 -15.552 1.00 93.94 186 THR A C 1
ATOM 1484 O O . THR A 1 186 ? 23.156 -2.999 -14.617 1.00 93.94 186 THR A O 1
ATOM 1487 N N . GLU A 1 187 ? 24.448 -1.330 -15.373 1.00 94.06 187 GLU A N 1
ATOM 1488 C CA . GLU A 1 187 ? 24.955 -0.954 -14.052 1.00 94.06 187 GLU A CA 1
ATOM 1489 C C . GLU A 1 187 ? 23.825 -0.475 -13.123 1.00 94.06 187 GLU A C 1
ATOM 1491 O O . GLU A 1 187 ? 22.880 0.191 -13.553 1.00 94.06 187 GLU A O 1
ATOM 1496 N N . ILE A 1 188 ? 23.930 -0.834 -11.841 1.00 95.25 188 ILE A N 1
ATOM 1497 C CA . ILE A 1 188 ? 22.972 -0.494 -10.788 1.00 95.25 188 ILE A CA 1
ATOM 1498 C C . ILE A 1 188 ? 23.674 0.406 -9.772 1.00 95.25 188 ILE A C 1
ATOM 1500 O O . ILE A 1 188 ? 24.698 0.024 -9.209 1.00 95.25 188 ILE A O 1
ATOM 1504 N N . SER A 1 189 ? 23.104 1.582 -9.508 1.00 95.69 189 SER A N 1
ATOM 1505 C CA . SER A 1 189 ? 23.602 2.491 -8.471 1.00 95.69 189 SER A CA 1
ATOM 1506 C C . SER A 1 189 ? 23.285 1.949 -7.077 1.00 95.69 189 SER A C 1
ATOM 1508 O O . SER A 1 189 ? 22.142 1.608 -6.765 1.00 95.69 189 SER A O 1
ATOM 1510 N N . VAL A 1 190 ? 24.302 1.913 -6.213 1.00 96.06 190 VAL A N 1
ATOM 1511 C CA . VAL A 1 190 ? 24.154 1.527 -4.801 1.00 96.06 190 VAL A CA 1
ATOM 1512 C C . VAL A 1 190 ? 23.255 2.520 -4.061 1.00 96.06 190 VAL A C 1
ATOM 1514 O O . VAL A 1 190 ? 22.456 2.120 -3.216 1.00 96.06 190 VAL A O 1
ATOM 1517 N N . GLU A 1 191 ? 23.326 3.805 -4.405 1.00 96.62 191 GLU A N 1
ATOM 1518 C CA . GLU A 1 191 ? 22.491 4.856 -3.825 1.00 96.62 191 GLU A CA 1
ATOM 1519 C C . GLU A 1 191 ? 21.004 4.613 -4.100 1.00 96.62 191 GLU A C 1
ATOM 1521 O O . GLU A 1 191 ? 20.179 4.792 -3.202 1.00 96.62 191 GLU A O 1
ATOM 1526 N N . ASP A 1 192 ? 20.656 4.179 -5.314 1.00 95.69 192 ASP A N 1
ATOM 1527 C CA . ASP A 1 192 ? 19.276 3.831 -5.667 1.00 95.69 192 ASP A CA 1
ATOM 1528 C C . ASP A 1 192 ? 18.784 2.609 -4.885 1.00 95.69 192 ASP A C 1
ATOM 1530 O O . ASP A 1 192 ? 17.649 2.606 -4.408 1.00 95.69 192 ASP A O 1
ATOM 1534 N N . VAL A 1 193 ? 19.640 1.600 -4.690 1.00 96.25 193 VAL A N 1
ATOM 1535 C CA . VAL A 1 193 ? 19.304 0.419 -3.877 1.00 96.25 193 VAL A CA 1
ATOM 1536 C C . VAL A 1 193 ? 19.065 0.810 -2.419 1.00 96.25 193 VAL A C 1
ATOM 1538 O O . VAL A 1 193 ? 18.062 0.405 -1.834 1.00 96.25 193 VAL A O 1
ATOM 1541 N N . ILE A 1 194 ? 19.941 1.629 -1.829 1.00 96.25 194 ILE A N 1
ATOM 1542 C CA . ILE A 1 194 ? 19.786 2.096 -0.443 1.00 96.25 194 ILE A CA 1
ATOM 1543 C C . ILE A 1 194 ? 18.487 2.893 -0.286 1.00 96.25 194 ILE A C 1
ATOM 1545 O O . ILE A 1 194 ? 17.744 2.678 0.675 1.00 96.25 194 ILE A O 1
ATOM 1549 N N . LYS 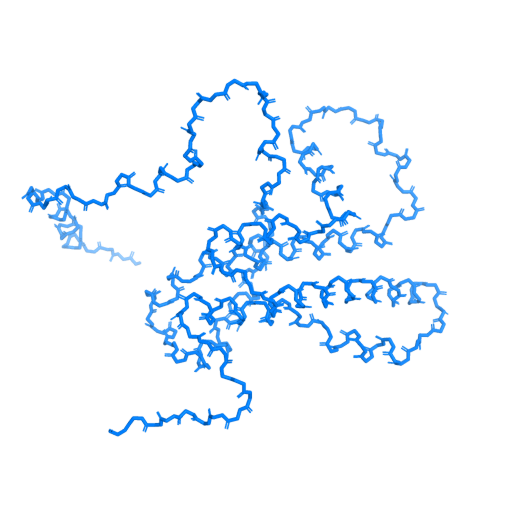A 1 195 ? 18.179 3.785 -1.235 1.00 96.19 195 LYS A N 1
ATOM 1550 C CA . LYS A 1 195 ? 16.908 4.523 -1.234 1.00 96.19 195 LYS A CA 1
ATOM 1551 C C . LYS A 1 195 ? 15.714 3.575 -1.309 1.00 96.19 195 LYS A C 1
ATOM 1553 O O . LYS A 1 195 ? 14.807 3.705 -0.491 1.00 96.19 195 LYS A O 1
ATOM 1558 N N . ALA A 1 196 ? 15.744 2.596 -2.212 1.00 95.88 196 ALA A N 1
ATOM 1559 C CA . ALA A 1 196 ? 14.663 1.629 -2.358 1.00 95.88 196 ALA A CA 1
ATOM 1560 C C . ALA A 1 196 ? 14.447 0.826 -1.067 1.00 95.88 196 ALA A C 1
ATOM 1562 O O . ALA A 1 196 ? 13.314 0.693 -0.618 1.00 95.88 196 ALA A O 1
ATOM 1563 N N . ILE A 1 197 ? 15.519 0.362 -0.415 1.00 95.12 197 ILE A N 1
ATOM 1564 C CA . ILE A 1 197 ? 15.439 -0.363 0.864 1.00 95.12 197 ILE A CA 1
ATOM 1565 C C . ILE A 1 197 ? 14.759 0.487 1.943 1.00 95.12 197 ILE A C 1
ATOM 1567 O O . ILE A 1 197 ? 13.870 -0.005 2.635 1.00 95.12 197 ILE A O 1
ATOM 1571 N N . ASN A 1 198 ? 15.134 1.762 2.064 1.00 93.75 198 ASN A N 1
ATOM 1572 C CA . ASN A 1 198 ? 14.552 2.660 3.065 1.00 93.75 198 ASN A CA 1
ATOM 1573 C C . ASN A 1 198 ? 13.062 2.940 2.812 1.00 93.75 198 ASN A C 1
ATOM 1575 O O . ASN A 1 198 ? 12.304 3.180 3.752 1.00 93.75 198 ASN A O 1
ATOM 1579 N N . GLN A 1 199 ? 12.630 2.906 1.551 1.00 94.38 199 GLN A N 1
ATOM 1580 C CA . GLN A 1 199 ? 11.246 3.188 1.177 1.00 94.38 199 GLN A CA 1
ATOM 1581 C C . GLN A 1 199 ? 10.366 1.934 1.117 1.00 94.38 199 GLN A C 1
ATOM 1583 O O . GLN A 1 199 ? 9.156 2.070 1.257 1.00 94.38 199 GLN A O 1
ATOM 1588 N N . LYS A 1 200 ? 10.962 0.738 1.004 1.00 93.19 200 LYS A N 1
ATOM 1589 C CA . LYS A 1 200 ? 10.286 -0.548 0.754 1.00 93.19 200 LYS A CA 1
ATOM 1590 C C . LYS A 1 200 ? 9.089 -0.832 1.661 1.00 93.19 200 LYS A C 1
ATOM 1592 O O . LYS A 1 200 ? 8.104 -1.364 1.186 1.00 93.19 200 LYS A O 1
ATOM 1597 N N . SER A 1 201 ? 9.187 -0.488 2.944 1.00 94.19 201 SER A N 1
ATOM 1598 C CA . SER A 1 201 ? 8.163 -0.768 3.962 1.00 94.19 201 SER A CA 1
ATOM 1599 C C . SER A 1 201 ? 7.180 0.389 4.193 1.00 94.19 201 SER A C 1
ATOM 1601 O O . SER A 1 201 ? 6.764 0.645 5.328 1.00 94.19 201 SER A O 1
ATOM 1603 N N . PHE A 1 202 ? 6.881 1.183 3.160 1.00 96.94 202 PHE A N 1
ATOM 1604 C CA . PHE A 1 202 ? 5.965 2.322 3.297 1.00 96.94 202 PHE A CA 1
ATOM 1605 C C . PHE A 1 202 ? 4.539 1.879 3.656 1.00 96.94 202 PHE A C 1
ATOM 1607 O O . PHE A 1 202 ? 3.884 2.563 4.435 1.00 96.94 202 PHE A O 1
ATOM 1614 N N . ASP A 1 203 ? 4.099 0.725 3.160 1.00 96.00 203 ASP A N 1
ATOM 1615 C CA . ASP A 1 203 ? 2.861 0.025 3.510 1.00 96.00 203 ASP A CA 1
ATOM 1616 C C . ASP A 1 203 ? 2.714 -0.150 5.032 1.00 96.00 203 ASP A C 1
ATOM 1618 O O . ASP A 1 203 ? 1.780 0.382 5.639 1.00 96.00 203 ASP A O 1
ATOM 1622 N N . TYR A 1 204 ? 3.710 -0.745 5.693 1.00 96.94 204 TYR A N 1
ATOM 1623 C CA . TYR A 1 204 ? 3.735 -0.896 7.152 1.00 96.94 204 TYR A CA 1
ATOM 1624 C C . TYR A 1 204 ? 3.733 0.455 7.874 1.00 96.94 204 TYR A C 1
ATOM 1626 O O . TYR A 1 204 ? 3.109 0.594 8.930 1.00 96.94 204 TYR A O 1
ATOM 1634 N N . ARG A 1 205 ? 4.417 1.472 7.330 1.00 97.50 205 ARG A N 1
ATOM 1635 C CA . ARG A 1 205 ? 4.421 2.822 7.923 1.00 97.50 205 ARG A CA 1
ATOM 1636 C C . ARG A 1 205 ? 3.052 3.491 7.804 1.00 97.50 205 ARG A C 1
ATOM 1638 O O . ARG A 1 205 ? 2.605 4.086 8.786 1.00 97.50 205 ARG A O 1
ATOM 1645 N N . VAL A 1 206 ? 2.359 3.335 6.676 1.00 98.12 206 VAL A N 1
ATOM 1646 C CA . VAL A 1 206 ? 0.973 3.791 6.485 1.00 98.12 206 VAL A CA 1
ATOM 1647 C C . VAL A 1 206 ? 0.040 3.090 7.471 1.00 98.12 206 VAL A C 1
ATOM 1649 O O . VAL A 1 206 ? -0.674 3.774 8.204 1.00 98.12 206 VAL A O 1
ATOM 1652 N N . LEU A 1 207 ? 0.077 1.755 7.554 1.00 97.88 207 LEU A N 1
ATOM 1653 C CA . LEU A 1 207 ? -0.764 0.986 8.481 1.00 97.88 207 LEU A CA 1
ATOM 1654 C C . LEU A 1 207 ? -0.516 1.381 9.941 1.00 97.88 207 LEU A C 1
ATOM 1656 O O . LEU A 1 207 ? -1.458 1.554 10.714 1.00 97.88 207 LEU A O 1
ATOM 1660 N N . ASN A 1 208 ? 0.748 1.590 10.312 1.00 97.06 208 ASN A N 1
ATOM 1661 C CA . ASN A 1 208 ? 1.123 2.046 11.644 1.00 97.06 208 ASN A CA 1
ATOM 1662 C C . ASN A 1 208 ? 0.548 3.433 11.958 1.00 97.06 208 ASN A C 1
ATOM 1664 O O . ASN A 1 208 ? -0.053 3.620 13.016 1.00 97.06 208 ASN A O 1
ATOM 1668 N N . LEU A 1 209 ? 0.695 4.397 11.043 1.00 97.31 209 LEU A N 1
ATOM 1669 C CA . LEU A 1 209 ? 0.136 5.742 11.207 1.00 97.31 209 LEU A CA 1
ATOM 1670 C C . LEU A 1 209 ? -1.394 5.714 11.284 1.00 97.31 209 LEU A C 1
ATOM 1672 O O . LEU A 1 209 ? -1.966 6.393 12.136 1.00 97.31 209 LEU A O 1
ATOM 1676 N N . LEU A 1 210 ? -2.051 4.908 10.448 1.00 97.00 210 LEU A N 1
ATOM 1677 C CA . LEU A 1 210 ? -3.501 4.729 10.493 1.00 97.00 210 LEU A CA 1
ATOM 1678 C C . LEU A 1 210 ? -3.963 4.157 11.826 1.00 97.00 210 LEU A C 1
ATOM 1680 O O . LEU A 1 210 ? -4.947 4.640 12.377 1.00 97.00 210 LEU A O 1
ATOM 1684 N N . LEU A 1 211 ? -3.249 3.175 12.377 1.00 95.44 211 LEU A N 1
ATOM 1685 C CA . LEU A 1 211 ? -3.605 2.598 13.669 1.00 95.44 211 LEU A CA 1
ATOM 1686 C C . LEU A 1 211 ? -3.530 3.635 14.803 1.00 95.44 211 LEU A C 1
ATOM 1688 O O . LEU A 1 211 ? -4.417 3.662 15.652 1.00 95.44 211 LEU A O 1
ATOM 1692 N N . TYR A 1 212 ? -2.547 4.542 14.777 1.00 95.19 212 TYR A N 1
ATOM 1693 C CA . TYR A 1 212 ? -2.500 5.681 15.705 1.00 95.19 212 TYR A CA 1
ATOM 1694 C C . TYR A 1 212 ? -3.726 6.592 15.558 1.00 95.19 212 TYR A C 1
ATOM 1696 O O . TYR A 1 212 ? -4.388 6.896 16.552 1.00 95.19 212 TYR A O 1
ATOM 1704 N N . GLN A 1 213 ? -4.078 6.964 14.320 1.00 94.75 213 GLN A N 1
ATOM 1705 C CA . GLN A 1 213 ? -5.249 7.811 14.052 1.00 94.75 213 GLN A CA 1
ATOM 1706 C C . GLN A 1 213 ? -6.558 7.152 14.500 1.00 94.75 213 GLN A C 1
ATOM 1708 O O . GLN A 1 213 ? -7.362 7.777 15.186 1.00 94.75 213 GLN A O 1
ATOM 1713 N N . LEU A 1 214 ? -6.746 5.868 14.191 1.00 93.44 214 LEU A N 1
ATOM 1714 C CA . LEU A 1 214 ? -7.930 5.095 14.575 1.00 93.44 214 LEU A CA 1
ATOM 1715 C C . LEU A 1 214 ? -8.087 4.954 16.096 1.00 93.44 214 LEU A C 1
ATOM 1717 O O . LEU A 1 214 ? -9.204 4.808 16.594 1.00 93.44 214 LEU A O 1
ATOM 1721 N N . ARG A 1 215 ? -6.977 4.994 16.838 1.00 92.12 215 ARG A N 1
ATOM 1722 C CA . ARG A 1 215 ? -6.963 4.950 18.306 1.00 92.12 215 ARG A CA 1
ATOM 1723 C C . ARG A 1 215 ? -7.085 6.332 18.954 1.00 92.12 215 ARG A C 1
ATOM 1725 O O . ARG A 1 215 ? -7.255 6.400 20.169 1.00 92.12 215 ARG A O 1
ATOM 1732 N N . GLY A 1 216 ? -7.022 7.412 18.173 1.00 87.69 216 GLY A N 1
ATOM 1733 C CA . GLY A 1 216 ? -7.014 8.782 18.689 1.00 87.69 216 GLY A CA 1
ATOM 1734 C C . GLY A 1 216 ? -5.729 9.138 19.443 1.00 87.69 216 GLY A C 1
ATOM 1735 O O . GLY A 1 216 ? -5.744 10.025 20.293 1.00 87.69 216 GLY A O 1
ATOM 1736 N N . GLU A 1 217 ? -4.628 8.439 19.164 1.00 80.88 217 GLU A N 1
ATOM 1737 C CA . GLU A 1 217 ? -3.320 8.724 19.750 1.00 80.88 217 GLU A CA 1
ATOM 1738 C C . GLU A 1 217 ? -2.446 9.450 18.725 1.00 80.88 217 GLU A C 1
ATOM 1740 O O . GLU A 1 217 ? -2.236 8.972 17.611 1.00 80.88 217 GLU A O 1
ATOM 1745 N N . GLU A 1 218 ? -1.905 10.612 19.089 1.00 63.22 218 GLU A N 1
ATOM 1746 C CA . GLU A 1 218 ? -0.888 11.262 18.266 1.00 63.22 218 GLU A CA 1
ATOM 1747 C C . GLU A 1 218 ? 0.444 10.521 18.414 1.00 63.22 218 GLU A C 1
ATOM 1749 O O . GLU A 1 218 ? 0.883 10.202 19.521 1.00 63.22 218 GLU A O 1
ATOM 1754 N N . MET A 1 219 ? 1.112 10.268 17.285 1.00 53.53 219 MET A N 1
ATOM 1755 C CA . MET A 1 219 ? 2.496 9.803 17.272 1.00 53.53 219 MET A CA 1
ATOM 1756 C C . MET A 1 219 ? 3.367 10.844 17.968 1.00 53.53 219 MET A C 1
ATOM 1758 O O . MET A 1 219 ? 3.756 11.832 17.344 1.00 53.53 219 MET A O 1
ATOM 1762 N N . GLY A 1 220 ? 3.673 10.616 19.246 1.00 45.56 220 GLY A N 1
ATOM 1763 C CA . GLY A 1 220 ? 4.641 11.419 19.974 1.00 45.56 220 GLY A CA 1
ATOM 1764 C C . GLY A 1 220 ? 5.929 11.489 19.163 1.00 45.56 220 GLY A C 1
ATOM 1765 O O . GLY A 1 220 ? 6.471 10.457 18.759 1.00 45.56 220 GLY A O 1
ATOM 1766 N N . ASP A 1 221 ? 6.384 12.709 18.885 1.00 38.00 221 ASP A N 1
ATOM 1767 C CA . ASP A 1 221 ? 7.667 12.943 18.237 1.00 38.00 221 ASP A CA 1
ATOM 1768 C C . ASP A 1 221 ? 8.737 12.152 19.009 1.00 38.00 221 ASP A C 1
ATOM 1770 O O . ASP A 1 221 ? 8.733 12.125 20.244 1.00 38.00 221 ASP A O 1
ATOM 1774 N N . ALA A 1 222 ? 9.558 11.392 18.285 1.00 43.09 222 ALA A N 1
ATOM 1775 C CA . ALA A 1 222 ? 10.395 10.326 18.829 1.00 43.09 222 ALA A CA 1
ATOM 1776 C C . ALA A 1 222 ? 11.101 10.727 20.144 1.00 43.09 222 ALA A C 1
ATOM 1778 O O . ALA A 1 222 ? 11.942 11.622 20.148 1.00 43.09 222 ALA A O 1
ATOM 1779 N N . GLY A 1 223 ? 10.804 10.039 21.261 1.00 39.56 223 GLY A N 1
ATOM 1780 C CA . GLY A 1 223 ? 11.582 10.225 22.496 1.00 39.56 223 GLY A CA 1
ATOM 1781 C C . GLY A 1 223 ? 10.924 9.979 23.854 1.00 39.56 223 GLY A C 1
ATOM 1782 O O . GLY A 1 223 ? 11.626 10.100 24.857 1.00 39.56 223 GLY A O 1
ATOM 1783 N N . THR A 1 224 ? 9.645 9.609 23.961 1.00 32.94 224 THR A N 1
ATOM 1784 C CA . THR A 1 224 ? 9.033 9.409 25.291 1.00 32.94 224 THR A CA 1
ATOM 1785 C C . THR A 1 224 ? 8.742 7.936 25.549 1.00 32.94 224 THR A C 1
ATOM 1787 O O . THR A 1 224 ? 7.836 7.352 24.965 1.00 32.94 224 THR A O 1
ATOM 1790 N N . ARG A 1 225 ? 9.546 7.329 26.433 1.00 33.78 225 ARG A N 1
ATOM 1791 C CA . ARG A 1 225 ? 9.311 5.986 26.990 1.00 33.78 225 ARG A CA 1
ATOM 1792 C C . ARG A 1 225 ? 7.864 5.866 27.489 1.00 33.78 225 ARG A C 1
ATOM 1794 O O . ARG A 1 225 ? 7.360 6.840 28.057 1.00 33.78 225 ARG A O 1
ATOM 1801 N N . PRO A 1 226 ? 7.231 4.684 27.379 1.00 36.84 226 PRO A N 1
ATOM 1802 C CA . PRO A 1 226 ? 5.922 4.466 27.972 1.00 36.84 226 PRO A CA 1
ATOM 1803 C C . PRO A 1 226 ? 6.005 4.754 29.473 1.00 36.84 226 PRO A C 1
ATOM 1805 O O . PRO A 1 226 ? 6.843 4.194 30.189 1.00 36.84 226 PRO A O 1
ATOM 1808 N N . ARG A 1 227 ? 5.152 5.667 29.950 1.00 35.59 227 ARG A N 1
ATOM 1809 C CA . ARG A 1 227 ? 4.908 5.825 31.382 1.00 35.59 227 ARG A CA 1
ATOM 1810 C C . ARG A 1 227 ? 4.255 4.531 31.849 1.00 35.59 227 ARG A C 1
ATOM 1812 O O . ARG A 1 227 ? 3.075 4.306 31.610 1.00 35.59 227 ARG A O 1
ATOM 1819 N N . LEU A 1 228 ? 5.051 3.677 32.485 1.00 36.44 228 LEU A N 1
ATOM 1820 C CA . LEU A 1 228 ? 4.552 2.582 33.303 1.00 36.44 228 LEU A CA 1
ATOM 1821 C C . LEU A 1 228 ? 3.604 3.190 34.340 1.00 36.44 228 LEU A C 1
ATOM 1823 O O . LEU A 1 228 ? 4.044 3.922 35.228 1.00 36.44 228 LEU A O 1
ATOM 1827 N N . ALA A 1 229 ? 2.310 2.924 34.185 1.00 38.66 229 ALA A N 1
ATOM 1828 C CA . ALA A 1 229 ? 1.330 3.186 35.220 1.00 38.66 229 ALA A CA 1
ATOM 1829 C C . ALA A 1 229 ? 1.695 2.332 36.446 1.00 38.66 229 ALA A C 1
ATOM 1831 O O . ALA A 1 229 ? 1.801 1.107 36.352 1.00 38.66 229 ALA A O 1
ATOM 1832 N N . ARG A 1 230 ? 1.947 3.003 37.568 1.00 33.69 230 ARG A N 1
ATOM 1833 C CA . ARG A 1 230 ? 1.770 2.457 38.913 1.00 33.69 230 ARG A CA 1
ATOM 1834 C C . ARG A 1 230 ? 0.496 3.052 39.478 1.00 33.69 230 ARG A C 1
ATOM 1836 O O . ARG A 1 230 ? 0.271 4.252 39.199 1.00 33.69 230 ARG A O 1
#

Organism: Prunus dulcis (NCBI:txid3755)

Radius of gyration: 22.99 Å; Cα contacts (8 Å, |Δi|>4): 128; chains: 1; bounding box: 64×54×70 Å

Mean predicted aligned error: 14.53 Å

Sequence (230 aa):
MAISAAFLDEASKWLNGEGYEEKSVENALQLACSNKPESSSLDNSSEEMAMVGLDAMQRANSTLEDFCRSYFMFHGMDINKPQSVFQYLPVLSFTESYIYQLDRLNEKTLHAPSDEMNMLERGSQTEGQWLISRCTNMFKSDPFRPLSCLLECHGLLTKRIQDEFKSGEGYWALERKLCYALINKTEISVEDVIKAINQKSFDYRVLNLLLYQLRGEEMGDAGTRPRLAR

Solvent-accessible surface area (backbone atoms only — not comparable to full-atom values): 14325 Å² total; per-residue (Å²): 140,84,85,58,68,69,61,55,55,53,57,53,54,75,76,71,65,87,86,75,82,96,74,85,72,74,70,82,79,64,78,72,77,91,77,76,94,76,89,89,78,91,83,69,84,77,77,58,67,65,75,66,56,69,68,28,45,65,60,31,46,62,59,51,51,51,45,53,70,67,47,31,64,80,70,77,45,56,86,91,38,61,66,71,50,62,72,50,40,65,62,51,48,52,49,48,9,36,51,50,46,49,52,55,52,53,57,52,63,73,70,53,88,75,56,81,81,69,70,82,80,72,90,70,99,43,77,68,57,56,52,52,53,49,56,54,54,41,54,74,76,51,65,56,53,28,54,48,52,53,31,45,78,71,74,55,60,44,72,68,48,55,52,33,52,54,37,37,56,50,23,52,56,41,50,52,51,52,52,50,25,62,75,69,71,47,87,77,60,67,68,56,52,54,51,29,62,76,26,66,58,28,66,60,50,39,48,52,54,44,53,30,51,78,70,73,42,78,82,69,73,90,82,76,75,81,80,77,84,126